Protein AF-A0A644ZT75-F1 (afdb_monomer)

Nearest PDB structures (foldseek):
  5f7u-assembly1_A  TM=8.407E-01  e=5.703E-20  Listeria monocytogenes EGD-e
  5f7s-assembly2_B  TM=8.360E-01  e=2.398E-19  Trueperella pyogenes
  5i0f-assembly1_B  TM=8.255E-01  e=2.869E-19  Trueperella pyogenes
  5i0e-assembly1_B  TM=8.276E-01  e=1.070E-18  Trueperella pyogenes
  5i0g-assembly1_B  TM=8.300E-01  e=1.947E-18  Trueperella pyogenes

Mean predicted aligned error: 3.71 Å

Secondary structure (DSSP, 8-state):
----HHHHHHHTT-BPBPTTSSB-EEE-SSSEEE-B-TTSHHHHHHHHHHHHTS--SSEEE--------TT-B-SSS-HHHHHHHHHHHHHHHHHHH--TT-EEEES---TT--SEEE----BSS--TTTSHHHHHHHHHHHHHTT--SEE-EET-SB-EE-SS-EE---HHHHHHHHHHHHTSS--EE---S-GGGS--TTSTTTHHHHHHHHHHHHHTHHHHHHHHTSSS-SEEEHHHHSTTSSGGG-SS-EEETTTEEE----STT-SEEEEEEPSSEEEETTT--EEESSEEEEEE--TT---EEEETT-HHHHHHHHHHTT-

Radius of gyration: 21.96 Å; Cα contacts (8 Å, |Δi|>4): 650; chains: 1; bounding box: 59×45×65 Å

Foldseek 3Di:
DDDPVQVVCQVVVQFWADPVGGFDWDDPPPDTDTHGQLQPPVSLVVVLVVVLPDDDDQEDELEDQQPQDQRIDHPDDGSVVCNLVRQVSSQVSCVVRDDPRHQYEYDHDHPPDAHAYEVPAAFLDLDCCRAPVVRLLSLQVVLVVQNQHYAYAQRGADADVDPVDGRAHDLQSNLLSLLVRLLHLDRHHDCHPCNVRHDDCPPPSRVVLSVLSVVLSVLCVVVSVVLSPDSGHQWYQVCVQANPAPSNVDSQWTDRRNWKIFGGDSDPPDQKDKHQFAAAWKAQLQPRDIDGHSDIDIDTDDRNRGGMIGGPPPPVSVVSSVVSNVD

Solvent-accessible surface area (backbone atoms only — not comparable to full-atom values): 17774 Å² total; per-residue (Å²): 131,85,82,58,66,64,60,57,31,57,80,68,69,21,41,28,21,28,82,92,57,62,65,33,70,41,82,66,88,92,46,77,45,65,50,71,28,71,60,29,68,66,32,36,54,50,49,36,53,55,60,55,66,50,92,76,79,59,44,50,80,50,69,64,41,74,78,58,51,68,69,41,42,58,82,51,77,56,32,63,70,37,27,62,45,34,18,41,56,50,49,52,46,51,59,75,50,53,56,94,82,42,53,52,34,24,54,42,69,36,96,86,47,79,62,37,32,35,55,56,76,23,32,9,43,69,42,70,81,44,6,61,46,28,40,49,42,45,40,36,52,37,18,77,70,58,37,44,45,48,36,51,46,33,30,27,29,40,57,39,92,44,98,87,51,74,28,50,30,46,59,65,56,32,51,46,30,41,58,44,29,42,65,45,83,43,76,44,76,51,68,42,83,45,47,94,74,30,62,49,67,80,37,88,92,30,26,70,56,48,53,54,44,52,49,48,35,55,71,40,44,72,60,47,53,55,28,68,71,43,98,53,29,28,48,31,46,25,41,80,81,43,62,92,36,74,28,34,75,41,80,68,38,31,22,40,35,98,53,32,45,38,38,61,72,64,59,86,94,57,55,54,47,78,44,54,36,48,77,56,48,33,24,34,40,78,78,64,51,77,41,76,31,65,39,77,45,79,43,71,22,50,93,91,41,60,46,37,29,27,45,66,86,38,64,68,54,51,50,48,29,54,54,58,60,71,111

Sequence (327 aa):
MRRDLYHEALERGFLVGHPDGGPYLLDQDGFMAAMVDLTNPAAYAWYGQVIGAMPRTGGWMADFGESLPFDAVLHDGDPRELHNRWPVLWEQLCASVRGADEFVFHRSAWRGSRAAHWAGDQLTSWDAYDGMASALLGMLAGGVSGLPLMHADAGGYTSLPQPVIRAHRDTELLLRWCEWCVWSPVLRTHEGNRPDENAQVWDAGAAPAFVQQTRVFRELAPYRAGVVADDLPAIRHCWVEVPGTEAARRDDQYFFGPSFLVAPVLEPGVTGREVALPPGRWVLVWTGEEYAGDRVVRVRSLIGQPPVFHRAEDATAADLSRRIRAL

Organism: NCBI:txid1076179

pLDDT: mean 95.9, std 4.94, range [57.19, 98.88]

Structure (mmCIF, N/CA/C/O backbone):
data_AF-A0A644ZT75-F1
#
_entry.id   AF-A0A644ZT75-F1
#
loop_
_atom_site.group_PDB
_atom_site.id
_atom_site.type_symbol
_atom_site.label_atom_id
_atom_site.label_alt_id
_atom_site.label_comp_id
_atom_site.label_asym_id
_atom_site.label_entity_id
_atom_site.label_seq_id
_atom_site.pdbx_PDB_ins_code
_atom_site.Cartn_x
_atom_site.Cartn_y
_atom_site.Cartn_z
_atom_site.occupancy
_atom_site.B_iso_or_equiv
_atom_site.auth_seq_id
_atom_site.auth_comp_id
_atom_site.auth_asym_id
_atom_site.auth_atom_id
_atom_site.pdbx_PDB_model_num
ATOM 1 N N . MET A 1 1 ? 34.484 8.353 -11.330 1.00 57.19 1 MET A N 1
ATOM 2 C CA . MET A 1 1 ? 33.711 8.800 -12.508 1.00 57.19 1 MET A CA 1
ATOM 3 C C . MET A 1 1 ? 32.308 8.239 -12.350 1.00 57.19 1 MET A C 1
ATOM 5 O O . MET A 1 1 ? 32.199 7.052 -12.063 1.00 57.19 1 MET A O 1
ATOM 9 N N . ARG A 1 2 ? 31.263 9.070 -12.399 1.00 81.25 2 ARG A N 1
ATOM 10 C CA . ARG A 1 2 ? 29.874 8.592 -12.320 1.00 81.25 2 ARG A CA 1
ATOM 11 C C . ARG A 1 2 ? 29.537 7.943 -13.666 1.00 81.25 2 ARG A C 1
ATOM 13 O O . ARG A 1 2 ? 29.817 8.552 -14.692 1.00 81.25 2 ARG A O 1
ATOM 20 N N . ARG A 1 3 ? 29.026 6.710 -13.652 1.00 90.38 3 ARG A N 1
ATOM 21 C CA . ARG A 1 3 ? 28.578 6.011 -14.866 1.00 90.38 3 ARG A CA 1
ATOM 22 C C . ARG A 1 3 ? 27.400 6.757 -15.484 1.00 90.38 3 ARG A C 1
ATOM 24 O O . ARG A 1 3 ? 26.517 7.202 -14.750 1.00 90.38 3 ARG A O 1
ATOM 31 N N . ASP A 1 4 ? 27.397 6.866 -16.804 1.00 95.00 4 ASP A N 1
ATOM 32 C CA . ASP A 1 4 ? 26.265 7.376 -17.571 1.00 95.00 4 ASP A CA 1
ATOM 33 C C . ASP A 1 4 ? 25.455 6.181 -18.078 1.00 95.00 4 ASP A C 1
ATOM 35 O O . ASP A 1 4 ? 25.744 5.599 -19.121 1.00 95.00 4 ASP A O 1
ATOM 39 N N . LEU A 1 5 ? 24.481 5.757 -17.272 1.00 96.62 5 LEU A N 1
ATOM 40 C CA . LEU A 1 5 ? 23.735 4.524 -17.525 1.00 96.62 5 LEU A CA 1
ATOM 41 C C . LEU A 1 5 ? 22.867 4.607 -18.786 1.00 96.62 5 LEU A C 1
ATOM 43 O O . LEU A 1 5 ? 22.631 3.577 -19.412 1.00 96.62 5 LEU A O 1
ATOM 47 N N . TYR A 1 6 ? 22.420 5.807 -19.168 1.00 96.88 6 TYR A N 1
ATOM 48 C CA . TYR A 1 6 ? 21.649 5.995 -20.393 1.00 96.88 6 TYR A CA 1
ATOM 49 C C . TYR A 1 6 ? 22.539 5.805 -21.622 1.00 96.88 6 TYR A C 1
ATOM 51 O O . TYR A 1 6 ? 22.205 5.001 -22.490 1.00 96.88 6 TYR A O 1
ATOM 59 N N . HIS A 1 7 ? 23.696 6.477 -21.678 1.00 97.00 7 HIS A N 1
ATOM 60 C CA . HIS A 1 7 ? 24.622 6.305 -22.800 1.00 97.00 7 HIS A CA 1
ATOM 61 C C . HIS A 1 7 ? 25.175 4.881 -22.883 1.00 97.00 7 HIS A C 1
ATOM 63 O O . HIS A 1 7 ? 25.228 4.320 -23.974 1.00 97.00 7 HIS A O 1
ATOM 69 N N . GLU A 1 8 ? 25.494 4.250 -21.749 1.00 97.44 8 GLU A N 1
ATOM 70 C CA . GLU A 1 8 ? 25.905 2.843 -21.735 1.00 97.44 8 GLU A CA 1
ATOM 71 C C . GLU A 1 8 ? 24.832 1.913 -22.327 1.00 97.44 8 GLU A C 1
ATOM 73 O O . GLU A 1 8 ? 25.166 0.994 -23.076 1.00 97.44 8 GLU A O 1
ATOM 78 N N . ALA A 1 9 ? 23.553 2.128 -21.996 1.00 98.25 9 ALA A N 1
ATOM 79 C CA . ALA A 1 9 ? 22.451 1.341 -22.544 1.00 98.25 9 ALA A CA 1
ATOM 80 C C . ALA A 1 9 ? 22.223 1.632 -24.034 1.00 98.25 9 ALA A C 1
ATOM 82 O O . ALA A 1 9 ? 21.992 0.707 -24.814 1.00 98.25 9 ALA A O 1
ATOM 83 N N . LEU A 1 10 ? 22.321 2.902 -24.436 1.00 97.94 10 LEU A N 1
ATOM 84 C CA . LEU A 1 10 ? 22.152 3.346 -25.816 1.00 97.94 10 LEU A CA 1
ATOM 85 C C . LEU A 1 10 ? 23.214 2.738 -26.740 1.00 97.94 10 LEU A C 1
ATOM 87 O O . LEU A 1 10 ? 22.866 2.128 -27.748 1.00 97.94 10 LEU A O 1
ATOM 91 N N . GLU A 1 11 ? 24.496 2.844 -26.377 1.00 97.62 11 GLU A N 1
ATOM 92 C CA . GLU A 1 11 ? 25.619 2.302 -27.159 1.00 97.62 11 GLU A CA 1
ATOM 93 C C . GLU A 1 11 ? 25.538 0.780 -27.335 1.00 97.62 11 GLU A C 1
ATOM 95 O O . GLU A 1 11 ? 26.036 0.231 -28.317 1.00 97.62 11 GLU A O 1
ATOM 100 N N . ARG A 1 12 ? 24.902 0.092 -26.382 1.00 97.94 12 ARG A N 1
ATOM 101 C CA . ARG A 1 12 ? 24.743 -1.366 -26.380 1.00 97.94 12 ARG A CA 1
ATOM 102 C C . ARG A 1 12 ? 23.430 -1.846 -26.999 1.00 97.94 12 ARG A C 1
ATOM 104 O O . ARG A 1 12 ? 23.234 -3.055 -27.094 1.00 97.94 12 ARG A O 1
ATOM 111 N N . GLY A 1 13 ? 22.539 -0.939 -27.407 1.00 97.88 13 GLY A N 1
ATOM 112 C CA . GLY A 1 13 ? 21.220 -1.298 -27.938 1.00 97.88 13 GLY A CA 1
ATOM 113 C C . GLY A 1 13 ? 20.321 -1.978 -26.899 1.00 97.88 13 GLY A C 1
ATOM 114 O O . GLY A 1 13 ? 19.622 -2.937 -27.212 1.00 97.88 13 GLY A O 1
ATOM 115 N N . PHE A 1 14 ? 20.388 -1.531 -25.643 1.00 98.69 14 PHE A N 1
ATOM 116 C CA . PHE A 1 14 ? 19.635 -2.099 -24.516 1.00 98.69 14 PHE A CA 1
ATOM 117 C C . PHE A 1 14 ? 18.323 -1.368 -24.217 1.00 98.69 14 PHE A C 1
ATOM 119 O O . PHE A 1 14 ? 17.629 -1.730 -23.272 1.00 98.69 14 PHE A O 1
ATOM 126 N N . LEU A 1 15 ? 17.994 -0.327 -24.977 1.00 98.69 15 LEU A N 1
ATOM 127 C CA . LEU A 1 15 ? 16.786 0.470 -24.784 1.00 98.69 15 LEU A CA 1
ATOM 128 C C . LEU A 1 15 ? 15.674 -0.009 -25.718 1.00 98.69 15 LEU A C 1
ATOM 130 O O . LEU A 1 15 ? 15.950 -0.383 -26.858 1.00 98.69 15 LEU A O 1
ATOM 134 N N . VAL A 1 16 ? 14.430 0.055 -25.244 1.00 98.56 16 VAL A N 1
ATOM 135 C CA . VAL A 1 16 ? 13.232 -0.141 -26.070 1.00 98.56 16 VAL A CA 1
ATOM 136 C C . VAL A 1 16 ? 13.278 0.834 -27.247 1.00 98.56 16 VAL A C 1
ATOM 138 O O . VAL A 1 16 ? 13.578 2.014 -27.057 1.00 98.56 16 VAL A O 1
ATOM 141 N N . GLY A 1 17 ? 13.017 0.350 -28.461 1.00 98.38 17 GLY A N 1
ATOM 142 C CA . GLY A 1 17 ? 13.140 1.125 -29.694 1.00 98.38 17 GLY A CA 1
ATOM 143 C C . GLY A 1 17 ? 11.853 1.841 -30.106 1.00 98.38 17 GLY A C 1
ATOM 144 O O . GLY A 1 17 ? 10.750 1.380 -29.821 1.00 98.38 17 GLY A O 1
ATOM 145 N N . HIS A 1 18 ? 11.998 2.957 -30.816 1.00 98.19 18 HIS A N 1
ATOM 146 C CA . HIS A 1 18 ? 10.905 3.677 -31.474 1.00 98.19 18 HIS A CA 1
ATOM 147 C C . HIS A 1 18 ? 10.732 3.196 -32.933 1.00 98.19 18 HIS A C 1
ATOM 149 O O . HIS A 1 18 ? 11.744 2.896 -33.577 1.00 98.19 18 HIS A O 1
ATOM 155 N N . PRO A 1 19 ? 9.507 3.157 -33.504 1.00 97.06 19 PRO A N 1
ATOM 156 C CA . PRO A 1 19 ? 9.275 2.785 -34.910 1.00 97.06 19 PRO A CA 1
ATOM 157 C C . PRO A 1 19 ? 10.099 3.572 -35.933 1.00 97.06 19 PRO A C 1
ATOM 159 O O . PRO A 1 19 ? 10.578 3.009 -36.915 1.00 97.06 19 PRO A O 1
ATOM 162 N N . ASP A 1 20 ? 10.303 4.864 -35.674 1.00 96.12 20 ASP A N 1
ATOM 163 C CA . ASP A 1 20 ? 11.093 5.757 -36.536 1.00 96.12 20 ASP A CA 1
ATOM 164 C C . ASP A 1 20 ? 12.619 5.608 -36.344 1.00 96.12 20 ASP A C 1
ATOM 166 O O . ASP A 1 20 ? 13.408 6.325 -36.962 1.00 96.12 20 ASP A O 1
ATOM 170 N N . GLY A 1 21 ? 13.048 4.666 -35.499 1.00 95.25 21 GLY A N 1
ATOM 171 C CA . GLY A 1 21 ? 14.439 4.425 -35.133 1.00 95.25 21 GLY A CA 1
ATOM 172 C C . GLY A 1 21 ? 14.866 5.135 -33.845 1.00 95.25 21 GLY A C 1
ATOM 173 O O . GLY A 1 21 ? 14.256 6.102 -33.397 1.00 95.25 21 GLY A O 1
ATOM 174 N N . GLY A 1 22 ? 15.955 4.645 -33.246 1.00 96.31 22 GLY A N 1
ATOM 175 C CA . GLY A 1 22 ? 16.456 5.142 -31.960 1.00 96.31 22 GLY A CA 1
ATOM 176 C C . GLY A 1 22 ? 15.641 4.655 -30.750 1.00 96.31 22 GLY A C 1
ATOM 177 O O . GLY A 1 22 ? 14.740 3.829 -30.904 1.00 96.31 22 GLY A O 1
ATOM 178 N N . PRO A 1 23 ? 15.985 5.113 -29.532 1.00 97.75 23 PRO A N 1
ATOM 179 C CA . PRO A 1 23 ? 15.277 4.733 -28.313 1.00 97.75 23 PRO A CA 1
ATOM 180 C C . PRO A 1 23 ? 13.887 5.377 -28.240 1.00 97.75 23 PRO A C 1
ATOM 182 O O . PRO A 1 23 ? 13.707 6.538 -28.608 1.00 97.75 23 PRO A O 1
ATOM 185 N N . TYR A 1 24 ? 12.919 4.641 -27.701 1.00 98.00 24 TYR A N 1
ATOM 186 C CA . TYR A 1 24 ? 11.596 5.157 -27.377 1.00 98.00 24 TYR A CA 1
ATOM 187 C C . TYR A 1 24 ? 11.689 6.027 -26.121 1.00 98.00 24 TYR A C 1
ATOM 189 O O . TYR A 1 24 ? 11.954 5.527 -25.026 1.00 98.00 24 TYR A O 1
ATOM 197 N N . LEU A 1 25 ? 11.483 7.334 -26.283 1.00 96.81 25 LEU A N 1
ATOM 198 C CA . LEU A 1 25 ? 11.530 8.301 -25.190 1.00 96.81 25 LEU A CA 1
ATOM 199 C C . LEU A 1 25 ? 10.121 8.595 -24.663 1.00 96.81 25 LEU A C 1
ATOM 201 O O . LEU A 1 25 ? 9.230 8.965 -25.423 1.00 96.81 25 LEU A O 1
ATOM 205 N N . LEU A 1 26 ? 9.947 8.465 -23.351 1.00 93.56 26 LEU A N 1
ATOM 206 C CA . LEU A 1 26 ? 8.725 8.769 -22.612 1.00 93.56 26 LEU A CA 1
ATOM 207 C C . LEU A 1 26 ? 8.931 10.028 -21.771 1.00 93.56 26 LEU A C 1
ATOM 209 O O . LEU A 1 26 ? 9.972 10.163 -21.127 1.00 93.56 26 LEU A O 1
ATOM 213 N N . ASP A 1 27 ? 7.942 10.918 -21.759 1.00 92.88 27 ASP A N 1
ATOM 214 C CA . ASP A 1 27 ? 7.912 12.060 -20.840 1.00 92.88 27 ASP A CA 1
ATOM 215 C C . ASP A 1 27 ? 7.556 11.574 -19.428 1.00 92.88 27 ASP A C 1
ATOM 217 O O . ASP A 1 27 ? 6.580 10.846 -19.240 1.00 92.88 27 ASP A O 1
ATOM 221 N N . GLN A 1 28 ? 8.381 11.946 -18.453 1.00 87.62 28 GLN A N 1
ATOM 222 C CA . GLN A 1 28 ? 8.265 11.607 -17.034 1.00 87.62 28 GLN A CA 1
ATOM 223 C C . GLN A 1 28 ? 8.116 12.885 -16.197 1.00 87.62 28 GLN A C 1
ATOM 225 O O . GLN A 1 28 ? 8.844 13.098 -15.232 1.00 87.62 28 GLN A O 1
ATOM 230 N N . ASP A 1 29 ? 7.189 13.751 -16.609 1.00 79.75 29 ASP A N 1
ATOM 231 C CA . ASP A 1 29 ? 6.892 15.042 -15.976 1.00 79.75 29 ASP A CA 1
ATOM 232 C C . ASP A 1 29 ? 8.112 15.979 -15.943 1.00 79.75 29 ASP A C 1
ATOM 234 O O . ASP A 1 29 ? 8.664 16.337 -14.900 1.00 79.75 29 ASP A O 1
ATOM 238 N N . GLY A 1 30 ? 8.561 16.374 -17.139 1.00 84.50 30 GLY A N 1
ATOM 239 C CA . GLY A 1 30 ? 9.597 17.399 -17.306 1.00 84.50 30 GLY A CA 1
ATOM 240 C C . GLY A 1 30 ? 10.988 16.858 -17.629 1.00 84.50 30 GLY A C 1
ATOM 241 O O . GLY A 1 30 ? 11.936 17.639 -17.757 1.00 84.50 30 GLY A O 1
ATOM 242 N N . PHE A 1 31 ? 11.123 15.546 -17.822 1.00 92.19 31 P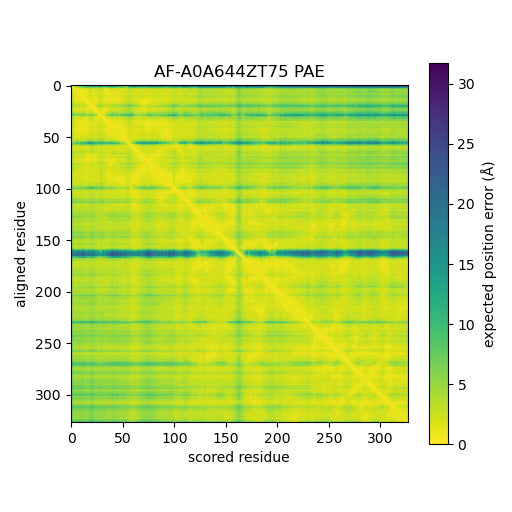HE A N 1
ATOM 243 C CA . PHE A 1 31 ? 12.309 14.942 -18.423 1.00 92.19 31 PHE A CA 1
ATOM 244 C C . PHE A 1 31 ? 11.951 13.706 -19.252 1.00 92.19 31 PHE A C 1
ATOM 246 O O . PHE A 1 31 ? 10.979 13.011 -18.979 1.00 92.19 31 PHE A O 1
ATOM 253 N N . MET A 1 32 ? 12.767 13.425 -20.269 1.00 95.06 32 MET A N 1
ATOM 254 C CA . MET A 1 32 ? 12.592 12.254 -21.126 1.00 95.06 32 MET A CA 1
ATOM 255 C C . MET A 1 32 ? 13.395 11.070 -20.585 1.00 95.06 32 MET A C 1
ATOM 257 O O . MET A 1 32 ? 14.574 11.219 -20.254 1.00 95.06 32 MET A O 1
ATOM 261 N N . ALA A 1 33 ? 12.790 9.887 -20.563 1.00 95.44 33 ALA A N 1
ATOM 262 C CA . ALA A 1 33 ? 13.445 8.637 -20.194 1.00 95.44 33 ALA A CA 1
ATOM 263 C C . ALA A 1 33 ? 13.181 7.546 -21.236 1.00 95.44 33 ALA A C 1
ATOM 265 O O . ALA A 1 33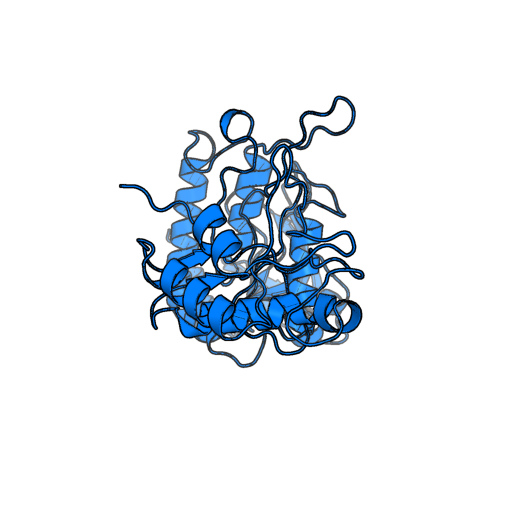 ? 12.120 7.509 -21.853 1.00 95.44 33 ALA A O 1
ATOM 266 N N . ALA A 1 34 ? 14.139 6.637 -21.413 1.00 96.19 34 ALA A N 1
ATOM 267 C CA . ALA A 1 34 ? 13.945 5.417 -22.190 1.00 96.19 34 ALA A CA 1
ATOM 268 C C . ALA A 1 34 ? 13.793 4.217 -21.256 1.00 96.19 34 ALA A C 1
ATOM 270 O O . ALA A 1 34 ? 14.456 4.133 -20.219 1.00 96.19 34 ALA A O 1
ATOM 271 N N . MET A 1 35 ? 12.957 3.264 -21.655 1.00 97.31 35 MET A N 1
ATOM 272 C CA . MET A 1 35 ? 12.839 1.985 -20.963 1.00 97.31 35 MET A CA 1
ATOM 273 C C . MET A 1 35 ? 13.994 1.066 -21.371 1.00 97.31 35 MET A C 1
ATOM 275 O O . MET A 1 35 ? 14.365 1.013 -22.543 1.00 97.31 35 MET A O 1
ATOM 279 N N . VAL A 1 36 ? 14.545 0.314 -20.418 1.00 98.44 36 VAL A N 1
ATOM 280 C CA . VAL A 1 36 ? 15.451 -0.802 -20.729 1.00 98.44 36 VAL A CA 1
ATOM 281 C C . VAL A 1 36 ? 14.622 -1.945 -21.301 1.00 98.44 36 VAL A C 1
ATOM 283 O O . VAL A 1 36 ? 13.610 -2.317 -20.715 1.00 98.44 36 VAL A O 1
ATOM 286 N N . ASP A 1 37 ? 15.047 -2.516 -22.422 1.00 98.62 37 ASP A N 1
ATOM 287 C CA . ASP A 1 37 ? 14.345 -3.619 -23.064 1.00 98.62 37 ASP A CA 1
ATOM 288 C C . ASP A 1 37 ? 14.571 -4.938 -22.309 1.00 98.62 37 ASP A C 1
ATOM 290 O O . ASP A 1 37 ? 15.580 -5.620 -22.489 1.00 98.62 37 ASP A O 1
ATOM 294 N N . LEU A 1 38 ? 13.611 -5.316 -21.464 1.00 98.56 38 LEU A N 1
ATOM 295 C CA . LEU A 1 38 ? 13.675 -6.541 -20.664 1.00 98.56 38 LEU A CA 1
ATOM 296 C C . LEU A 1 38 ? 13.546 -7.827 -21.499 1.00 98.56 38 LEU A C 1
ATOM 298 O O . LEU A 1 38 ? 13.796 -8.911 -20.972 1.00 98.56 38 LEU A O 1
ATOM 302 N N . THR A 1 39 ? 13.177 -7.724 -22.779 1.00 98.56 39 THR A N 1
ATOM 303 C CA . THR A 1 39 ? 13.112 -8.865 -23.708 1.00 98.56 39 THR A CA 1
ATOM 304 C C . THR A 1 39 ? 14.481 -9.205 -24.291 1.00 98.56 39 THR A C 1
ATOM 306 O O . THR A 1 39 ? 14.708 -10.335 -24.716 1.00 98.56 39 THR A O 1
ATOM 309 N N . ASN A 1 40 ? 15.426 -8.259 -24.251 1.00 98.69 40 ASN A N 1
ATOM 310 C CA . ASN A 1 40 ? 16.814 -8.482 -24.626 1.00 98.69 40 ASN A CA 1
ATOM 311 C C . ASN A 1 40 ? 17.576 -9.135 -23.455 1.00 98.69 40 ASN A C 1
ATOM 313 O O . ASN A 1 40 ? 17.820 -8.472 -22.440 1.00 98.69 40 ASN A O 1
ATOM 317 N N . PRO A 1 41 ? 18.045 -10.395 -23.575 1.00 98.56 41 PRO A N 1
ATOM 318 C CA . PRO A 1 41 ? 18.714 -11.084 -22.469 1.00 98.56 41 PRO A CA 1
ATOM 319 C C . PRO A 1 41 ? 19.980 -10.371 -21.971 1.00 98.56 41 PRO A C 1
ATOM 321 O O . PRO A 1 41 ? 20.302 -10.426 -20.782 1.00 98.56 41 PRO A O 1
ATOM 324 N N . ALA A 1 42 ? 20.700 -9.678 -22.861 1.00 98.69 42 ALA A N 1
ATOM 325 C CA . ALA A 1 42 ? 21.892 -8.920 -22.491 1.00 98.69 42 ALA A CA 1
ATOM 326 C C . ALA A 1 42 ? 21.536 -7.637 -21.723 1.00 98.69 42 ALA A C 1
ATOM 328 O O . ALA A 1 42 ? 22.208 -7.311 -20.741 1.00 98.69 42 ALA A O 1
ATOM 329 N N . ALA A 1 43 ? 20.461 -6.950 -22.124 1.00 98.75 43 ALA A N 1
ATOM 330 C CA . ALA A 1 43 ? 19.951 -5.778 -21.418 1.00 98.75 43 ALA A CA 1
ATOM 331 C C . ALA A 1 43 ? 19.394 -6.155 -20.038 1.00 98.75 43 ALA A C 1
ATOM 333 O O . ALA A 1 43 ? 19.733 -5.506 -19.050 1.00 98.75 43 ALA A O 1
ATOM 334 N N . TYR A 1 44 ? 18.634 -7.252 -19.952 1.00 98.69 44 TYR A N 1
ATOM 335 C CA . TYR A 1 44 ? 18.119 -7.808 -18.699 1.00 98.69 44 TYR A CA 1
ATOM 336 C C . TYR A 1 44 ? 19.257 -8.096 -17.707 1.00 98.69 44 TYR A C 1
ATOM 338 O O . TYR A 1 44 ? 19.243 -7.620 -16.571 1.00 98.69 44 TYR A O 1
ATOM 346 N N . ALA A 1 45 ? 20.295 -8.817 -18.149 1.00 98.62 45 ALA A N 1
ATOM 347 C CA . ALA A 1 45 ? 21.447 -9.139 -17.308 1.00 98.62 45 ALA A CA 1
ATOM 348 C C . ALA A 1 45 ? 22.230 -7.886 -16.881 1.00 98.62 45 ALA A C 1
ATOM 350 O O . ALA A 1 45 ? 22.617 -7.760 -15.716 1.00 98.62 45 ALA A O 1
ATOM 351 N N . TRP A 1 46 ? 22.454 -6.945 -17.803 1.00 98.56 46 TRP A N 1
ATOM 352 C CA . TRP A 1 46 ? 23.128 -5.682 -17.499 1.00 98.56 46 TRP A CA 1
ATOM 353 C C . TRP A 1 46 ? 22.345 -4.850 -16.485 1.00 98.56 46 TRP A C 1
ATOM 355 O O . TRP A 1 46 ? 22.933 -4.341 -15.529 1.00 98.56 46 TRP A O 1
ATOM 365 N N . TYR A 1 47 ? 21.026 -4.743 -16.643 1.00 98.38 47 TYR A N 1
ATOM 366 C CA . TYR A 1 47 ? 20.208 -3.936 -15.749 1.00 98.38 47 TYR A CA 1
ATOM 367 C C . TYR A 1 47 ? 20.134 -4.552 -14.353 1.00 98.38 47 TYR A C 1
ATOM 369 O O . TYR A 1 47 ? 20.270 -3.841 -13.358 1.00 98.38 47 TYR A O 1
ATOM 377 N N . GLY A 1 48 ? 20.078 -5.885 -14.271 1.00 98.06 48 GLY A N 1
ATOM 378 C CA . GLY A 1 48 ? 20.229 -6.612 -13.014 1.00 98.06 48 GLY A CA 1
ATOM 379 C C . GLY A 1 48 ? 21.554 -6.303 -12.310 1.00 98.06 48 GLY A C 1
ATOM 380 O O . GLY A 1 48 ? 21.561 -6.008 -11.118 1.00 98.06 48 GLY A O 1
ATOM 381 N N . GLN A 1 49 ? 22.678 -6.274 -13.033 1.00 97.38 49 GLN A N 1
ATOM 382 C CA . GLN A 1 49 ? 23.974 -5.888 -12.455 1.00 97.38 49 GLN A CA 1
ATOM 383 C C . GLN A 1 49 ? 23.994 -4.432 -11.976 1.00 97.38 49 GLN A C 1
ATOM 385 O O . GLN A 1 49 ? 24.564 -4.139 -10.926 1.00 97.38 49 GLN A O 1
ATOM 390 N N . VAL A 1 50 ? 23.381 -3.516 -12.733 1.00 96.75 50 VAL A N 1
ATOM 391 C CA . VAL A 1 50 ? 23.264 -2.100 -12.353 1.00 96.75 50 VAL A CA 1
ATOM 392 C C . VAL A 1 50 ? 22.480 -1.959 -11.052 1.00 96.75 50 VAL A C 1
ATOM 394 O O . VAL A 1 50 ? 22.976 -1.326 -10.123 1.00 96.75 50 VAL A O 1
ATOM 397 N N . ILE A 1 51 ? 21.302 -2.581 -10.968 1.00 95.75 51 ILE A N 1
ATOM 398 C CA . ILE A 1 51 ? 20.442 -2.561 -9.780 1.00 95.75 51 ILE A CA 1
ATOM 399 C C . ILE A 1 51 ? 21.164 -3.237 -8.605 1.00 95.75 51 ILE A C 1
ATOM 401 O O . ILE A 1 51 ? 21.281 -2.649 -7.534 1.00 95.75 51 ILE A O 1
ATOM 405 N N . GLY A 1 52 ? 21.738 -4.424 -8.825 1.00 93.81 52 GLY A N 1
ATOM 406 C CA . GLY A 1 52 ? 22.500 -5.202 -7.842 1.00 93.81 52 GLY A CA 1
ATOM 407 C C . GLY A 1 52 ? 23.694 -4.467 -7.227 1.00 93.81 52 GLY A C 1
ATOM 408 O O . GLY A 1 52 ? 24.049 -4.738 -6.084 1.00 93.81 52 GLY A O 1
ATOM 409 N N . ALA A 1 53 ? 24.292 -3.520 -7.954 1.00 93.25 53 ALA A N 1
ATOM 410 C CA . ALA A 1 53 ? 25.420 -2.719 -7.485 1.00 93.25 53 ALA A CA 1
ATOM 411 C C . ALA A 1 53 ? 25.012 -1.422 -6.761 1.00 93.25 53 ALA A C 1
ATOM 413 O O . ALA A 1 53 ? 25.888 -0.706 -6.266 1.00 93.25 53 ALA A O 1
ATOM 414 N N . MET A 1 54 ? 23.719 -1.078 -6.715 1.00 91.00 54 MET A N 1
ATOM 415 C CA . MET A 1 54 ? 23.263 0.111 -5.995 1.00 91.00 54 MET A CA 1
ATOM 416 C C . MET A 1 54 ? 23.449 -0.072 -4.480 1.00 91.00 54 MET A C 1
ATOM 418 O O . MET A 1 54 ? 23.205 -1.163 -3.963 1.00 91.00 54 MET A O 1
ATOM 422 N N . PRO A 1 55 ? 23.853 0.975 -3.738 1.00 87.75 55 PRO A N 1
ATOM 423 C CA . PRO A 1 55 ? 23.803 0.959 -2.279 1.00 87.75 55 PRO A CA 1
ATOM 424 C C . PRO A 1 55 ? 22.354 0.818 -1.801 1.00 87.75 55 PRO A C 1
ATOM 426 O O . PRO A 1 55 ? 21.483 1.551 -2.269 1.00 87.75 55 PRO A O 1
ATOM 429 N N . ARG A 1 56 ? 22.092 -0.100 -0.865 1.00 85.75 56 ARG A N 1
ATOM 430 C CA . ARG A 1 56 ? 20.742 -0.376 -0.351 1.00 85.75 56 ARG A CA 1
ATOM 431 C C . ARG A 1 56 ? 20.739 -0.494 1.163 1.00 85.75 56 ARG A C 1
ATOM 433 O O . ARG A 1 56 ? 21.729 -0.892 1.774 1.00 85.75 56 ARG A O 1
ATOM 440 N N . THR A 1 57 ? 19.591 -0.184 1.751 1.00 84.62 57 THR A N 1
ATOM 441 C CA . THR A 1 57 ? 19.322 -0.332 3.183 1.00 84.62 57 THR A CA 1
ATOM 442 C C . THR A 1 57 ? 18.026 -1.116 3.365 1.00 84.62 57 THR A C 1
ATOM 444 O O . THR A 1 57 ? 16.978 -0.542 3.646 1.00 84.62 57 THR A O 1
ATOM 447 N N . GLY A 1 58 ? 18.095 -2.433 3.153 1.00 89.25 58 GLY A N 1
ATOM 448 C CA . GLY A 1 58 ? 16.999 -3.357 3.462 1.00 89.25 58 GLY A CA 1
ATOM 449 C C . GLY A 1 58 ? 15.852 -3.407 2.449 1.00 89.25 58 GLY A C 1
ATOM 450 O O . GLY A 1 58 ? 14.823 -3.998 2.759 1.00 89.25 58 GLY A O 1
ATOM 451 N N . GLY A 1 59 ? 15.995 -2.817 1.257 1.00 94.69 59 GLY A N 1
ATOM 452 C CA . GLY A 1 59 ? 14.936 -2.821 0.246 1.00 94.69 59 GLY A CA 1
ATOM 453 C C . GLY A 1 59 ? 14.928 -1.612 -0.687 1.00 94.69 59 GLY A C 1
ATOM 454 O O . GLY A 1 59 ? 15.783 -0.732 -0.574 1.00 94.69 59 GLY A O 1
ATOM 455 N N . TRP A 1 60 ? 13.963 -1.580 -1.612 1.00 96.62 60 TRP A N 1
ATOM 456 C CA . TRP A 1 60 ? 13.680 -0.429 -2.479 1.00 96.62 60 TRP A CA 1
ATOM 457 C C . TRP A 1 60 ? 12.260 -0.481 -3.065 1.00 96.62 60 TRP A C 1
ATOM 459 O O . TRP A 1 60 ? 11.639 -1.540 -3.153 1.00 96.62 60 TRP A O 1
ATOM 469 N N . MET A 1 61 ? 11.770 0.678 -3.501 1.00 97.69 61 MET A N 1
ATOM 470 C CA . MET A 1 61 ? 10.595 0.788 -4.362 1.00 97.69 61 MET A CA 1
ATOM 471 C C . MET A 1 61 ? 11.000 0.423 -5.796 1.00 97.69 61 MET A C 1
ATOM 473 O O . MET A 1 61 ? 11.825 1.109 -6.400 1.00 97.69 61 MET A O 1
ATOM 477 N N . ALA A 1 62 ? 10.456 -0.664 -6.335 1.00 97.44 62 ALA A N 1
ATOM 478 C CA . ALA A 1 62 ? 10.651 -1.081 -7.719 1.00 97.44 62 ALA A CA 1
ATOM 479 C C . ALA A 1 62 ? 9.491 -0.554 -8.572 1.00 97.44 62 ALA A C 1
ATOM 481 O O . ALA A 1 62 ? 8.551 -1.272 -8.913 1.00 97.44 62 ALA A O 1
ATOM 482 N N . ASP A 1 63 ? 9.556 0.743 -8.850 1.00 96.88 63 ASP A N 1
ATOM 483 C CA . ASP A 1 63 ? 8.452 1.520 -9.407 1.00 96.88 63 ASP A CA 1
ATOM 484 C C . ASP A 1 63 ? 8.207 1.278 -10.906 1.00 96.88 63 ASP A C 1
ATOM 486 O O . ASP A 1 63 ? 9.011 0.629 -11.582 1.00 96.88 63 ASP A O 1
ATOM 490 N N . PHE A 1 64 ? 7.098 1.824 -11.408 1.00 96.62 64 PHE A N 1
ATOM 491 C CA . PHE A 1 64 ? 6.631 1.736 -12.790 1.00 96.62 64 PHE A CA 1
ATOM 492 C C . PHE A 1 64 ? 6.365 0.291 -13.246 1.00 96.62 64 PHE A C 1
ATOM 494 O O . PHE A 1 64 ? 6.052 -0.593 -12.445 1.00 96.62 64 PHE A O 1
ATOM 501 N N . GLY A 1 65 ? 6.451 0.056 -14.559 1.00 95.94 65 GLY A N 1
ATOM 502 C CA . GLY A 1 65 ? 6.147 -1.205 -15.234 1.00 95.94 65 GLY A CA 1
ATOM 503 C C . GLY A 1 65 ? 4.956 -1.120 -16.195 1.00 95.94 65 GLY A C 1
ATOM 504 O O . GLY A 1 65 ? 4.789 -2.009 -17.018 1.00 95.94 65 GLY A O 1
ATOM 505 N N . GLU A 1 66 ? 4.170 -0.047 -16.145 1.00 96.25 66 GLU A N 1
ATOM 506 C CA . GLU A 1 66 ? 2.900 0.110 -16.872 1.00 96.25 66 GLU A CA 1
ATOM 507 C C . GLU A 1 66 ? 2.984 0.905 -18.189 1.00 96.25 66 GLU A C 1
ATOM 509 O O . GLU A 1 66 ? 1.984 1.057 -18.884 1.00 96.25 66 GLU A O 1
ATOM 514 N N . SER A 1 67 ? 4.152 1.445 -18.547 1.00 95.62 67 SER A N 1
ATOM 515 C CA . SER A 1 67 ? 4.264 2.454 -19.616 1.00 95.62 67 SER A CA 1
ATOM 516 C C . SER A 1 67 ? 4.775 1.934 -20.963 1.00 95.62 67 SER A C 1
ATOM 518 O O . SER A 1 67 ? 5.102 2.750 -21.820 1.00 95.62 67 SER A O 1
ATOM 520 N N . LEU A 1 68 ? 4.868 0.614 -21.175 1.00 97.75 68 LEU A N 1
ATOM 521 C CA . LEU A 1 68 ? 5.371 0.067 -22.442 1.00 97.75 68 LEU A CA 1
ATOM 522 C C . LEU A 1 68 ? 4.461 0.482 -23.621 1.00 97.75 68 LEU A C 1
ATOM 524 O O . LEU A 1 68 ? 3.297 0.078 -23.638 1.00 97.75 68 LEU A O 1
ATOM 528 N N . PRO A 1 69 ? 4.947 1.233 -24.625 1.00 97.38 69 PRO A N 1
ATOM 529 C CA . PRO A 1 69 ? 4.120 1.647 -25.760 1.00 97.38 69 PRO A CA 1
ATOM 530 C C . PRO A 1 69 ? 3.694 0.470 -26.642 1.00 97.38 69 PRO A C 1
ATOM 532 O O . PRO A 1 69 ? 4.461 -0.462 -26.862 1.00 97.38 69 PRO A O 1
ATOM 535 N N . PHE A 1 70 ? 2.482 0.524 -27.198 1.00 97.81 70 PHE A N 1
ATOM 536 C CA . PHE A 1 70 ? 1.929 -0.545 -28.047 1.00 97.81 70 PHE A CA 1
ATOM 537 C C . PHE A 1 70 ? 2.571 -0.668 -29.431 1.00 97.81 70 PHE A C 1
ATOM 539 O O . PHE A 1 70 ? 2.322 -1.643 -30.139 1.00 97.81 70 PHE A O 1
ATOM 546 N N . ASP A 1 71 ? 3.325 0.335 -29.847 1.00 97.88 71 ASP A N 1
ATOM 547 C CA . ASP A 1 71 ? 4.073 0.400 -31.097 1.00 97.88 71 ASP A CA 1
ATOM 548 C C . ASP A 1 71 ? 5.587 0.329 -30.865 1.00 97.88 71 ASP A C 1
ATOM 550 O O . ASP A 1 71 ? 6.357 0.486 -31.806 1.00 97.88 71 ASP A O 1
ATOM 554 N N . ALA A 1 72 ? 6.033 0.058 -29.636 1.00 98.25 72 ALA A N 1
ATOM 555 C CA . ALA A 1 72 ? 7.446 -0.091 -29.331 1.00 98.25 72 ALA A CA 1
ATOM 556 C C . ALA A 1 72 ? 8.114 -1.206 -30.156 1.00 98.25 72 ALA A C 1
ATOM 558 O O . ALA A 1 72 ? 7.543 -2.267 -30.400 1.00 98.25 72 ALA A O 1
ATOM 559 N N . VAL A 1 73 ? 9.371 -0.989 -30.535 1.00 98.50 73 VAL A N 1
ATOM 560 C CA . VAL A 1 73 ? 10.217 -2.004 -31.166 1.00 98.50 73 VAL A CA 1
ATOM 561 C C . VAL A 1 73 ? 11.026 -2.698 -30.074 1.00 98.50 73 VAL A C 1
ATOM 563 O O . VAL A 1 73 ? 11.853 -2.071 -29.412 1.00 98.50 73 VAL A O 1
ATOM 566 N N . LEU A 1 74 ? 10.774 -3.991 -29.883 1.00 98.56 74 LEU A N 1
ATOM 567 C CA . LEU A 1 74 ? 11.426 -4.832 -28.879 1.00 98.56 74 LEU A CA 1
ATOM 568 C C . LEU A 1 74 ? 12.424 -5.788 -29.530 1.00 98.56 74 LEU A C 1
ATOM 570 O O . LEU A 1 74 ? 12.318 -6.107 -30.715 1.00 98.56 74 LEU A O 1
ATOM 574 N N . HIS A 1 75 ? 13.383 -6.264 -28.743 1.00 98.38 75 HIS A N 1
ATOM 575 C CA . HIS A 1 75 ? 14.299 -7.321 -29.144 1.00 98.38 75 HIS A CA 1
ATOM 576 C C . HIS A 1 75 ? 13.559 -8.623 -29.460 1.00 98.38 75 HIS A C 1
ATOM 578 O O . HIS A 1 75 ? 13.904 -9.288 -30.436 1.00 98.38 75 HIS A O 1
ATOM 584 N N . ASP A 1 76 ? 12.551 -8.974 -28.656 1.00 98.12 76 ASP A N 1
ATOM 585 C CA . ASP A 1 76 ? 11.686 -10.129 -28.893 1.00 98.12 76 ASP A CA 1
ATOM 586 C C . ASP A 1 76 ? 10.249 -9.890 -28.389 1.00 98.12 76 ASP A C 1
ATOM 588 O O . ASP A 1 76 ? 10.024 -9.224 -27.379 1.00 98.12 76 ASP A O 1
ATOM 592 N N . GLY A 1 77 ? 9.271 -10.486 -29.074 1.00 97.31 77 GLY A N 1
ATOM 593 C CA . GLY A 1 77 ? 7.850 -10.433 -28.719 1.00 97.31 77 GLY A CA 1
ATOM 594 C C . GLY A 1 77 ? 7.058 -9.229 -29.252 1.00 97.31 77 GLY A C 1
ATOM 595 O O . GLY A 1 77 ? 7.595 -8.282 -29.821 1.00 97.31 77 GLY A O 1
ATOM 596 N N . ASP A 1 78 ? 5.733 -9.296 -29.077 1.00 98.00 78 ASP A N 1
ATOM 597 C CA . ASP A 1 78 ? 4.794 -8.233 -29.460 1.00 98.00 78 ASP A CA 1
ATOM 598 C C . ASP A 1 78 ? 4.602 -7.245 -28.289 1.00 98.00 78 ASP A C 1
ATOM 600 O O . ASP A 1 78 ? 4.151 -7.665 -27.214 1.00 98.00 78 ASP A O 1
ATOM 604 N N . PRO A 1 79 ? 4.885 -5.937 -28.459 1.00 97.81 79 PRO A N 1
ATOM 605 C CA . PRO A 1 79 ? 4.669 -4.927 -27.419 1.00 97.81 79 PRO A CA 1
ATOM 606 C C . PRO A 1 79 ? 3.224 -4.866 -26.903 1.00 97.81 79 PRO A C 1
ATOM 608 O O . PRO A 1 79 ? 3.003 -4.550 -25.736 1.00 97.81 79 PRO A O 1
ATOM 611 N N . ARG A 1 80 ? 2.220 -5.203 -27.721 1.00 97.69 80 ARG A N 1
ATOM 612 C CA . ARG A 1 80 ? 0.805 -5.205 -27.310 1.00 97.69 80 ARG A CA 1
ATOM 613 C C . ARG A 1 80 ? 0.499 -6.325 -26.329 1.00 97.69 80 ARG A C 1
ATOM 615 O O . ARG A 1 80 ? -0.257 -6.124 -25.381 1.00 97.69 80 ARG A O 1
ATOM 622 N N . GLU A 1 81 ? 1.095 -7.495 -26.537 1.00 96.12 81 GLU A N 1
ATOM 623 C CA . GLU A 1 81 ? 0.987 -8.614 -25.600 1.00 96.12 81 GLU A CA 1
ATOM 624 C C . GLU A 1 81 ? 1.838 -8.377 -24.350 1.00 96.12 81 GLU A C 1
ATOM 626 O O . GLU A 1 81 ? 1.454 -8.750 -23.236 1.00 96.12 81 GLU A O 1
ATOM 631 N N . LEU A 1 82 ? 3.003 -7.755 -24.537 1.00 97.94 82 LEU A N 1
ATOM 632 C CA . LEU A 1 82 ? 3.960 -7.514 -23.472 1.00 97.94 82 LEU A CA 1
ATOM 633 C C . LEU A 1 82 ? 3.610 -6.319 -22.595 1.00 97.94 82 LEU A C 1
ATOM 635 O O . LEU A 1 82 ? 4.043 -6.327 -21.452 1.00 97.94 82 LEU A O 1
ATOM 639 N N . HIS A 1 83 ? 2.779 -5.373 -23.038 1.00 98.31 83 HIS A N 1
ATOM 640 C CA . HIS A 1 83 ? 2.381 -4.210 -22.236 1.00 98.31 83 HIS A CA 1
ATOM 641 C C . HIS A 1 83 ? 1.874 -4.612 -20.848 1.00 98.31 83 HIS A C 1
ATOM 643 O O . HIS A 1 83 ? 2.420 -4.192 -19.833 1.00 98.31 83 HIS A O 1
ATOM 649 N N . ASN A 1 84 ? 0.905 -5.529 -20.800 1.00 97.56 84 ASN A N 1
ATOM 650 C CA . ASN A 1 84 ? 0.382 -6.036 -19.533 1.00 97.56 84 ASN A CA 1
ATOM 651 C C . ASN A 1 84 ? 1.345 -7.005 -18.834 1.00 97.56 84 ASN A C 1
ATOM 653 O O . ASN A 1 84 ? 1.264 -7.183 -17.629 1.00 97.56 84 ASN A O 1
ATOM 657 N N . ARG A 1 85 ? 2.253 -7.671 -19.557 1.00 97.31 85 ARG A N 1
ATOM 658 C CA . ARG A 1 85 ? 3.215 -8.617 -18.958 1.00 97.31 85 ARG A CA 1
ATOM 659 C C . ARG A 1 85 ? 4.480 -7.933 -18.445 1.00 97.31 85 ARG A C 1
ATOM 661 O O . ARG A 1 85 ? 5.245 -8.565 -17.718 1.00 97.31 85 ARG A O 1
ATOM 668 N N . TRP A 1 86 ? 4.699 -6.674 -18.802 1.00 98.31 86 TRP A N 1
ATOM 669 C CA . TRP A 1 86 ? 5.895 -5.922 -18.463 1.00 98.31 86 TRP A CA 1
ATOM 670 C C . TRP A 1 86 ? 6.128 -5.796 -16.951 1.00 98.31 86 TRP A C 1
ATOM 672 O O . TRP A 1 86 ? 7.255 -6.066 -16.529 1.00 98.31 86 TRP A O 1
ATOM 682 N N . PRO A 1 87 ? 5.100 -5.541 -16.109 1.00 98.12 87 PRO A N 1
ATOM 683 C CA . PRO A 1 87 ? 5.247 -5.586 -14.654 1.00 98.12 87 PRO A CA 1
ATOM 684 C C . PRO A 1 87 ? 5.830 -6.907 -14.141 1.00 98.12 87 PRO A C 1
ATOM 686 O O . PRO A 1 87 ? 6.667 -6.911 -13.247 1.00 98.12 87 PRO A O 1
ATOM 689 N N . VAL A 1 88 ? 5.458 -8.038 -14.753 1.00 97.88 88 VAL A N 1
ATOM 690 C CA . VAL A 1 88 ? 5.947 -9.367 -14.350 1.00 97.88 88 VAL A CA 1
ATOM 691 C C . VAL A 1 88 ? 7.411 -9.561 -14.743 1.00 97.88 88 VAL A C 1
ATOM 693 O O . VAL A 1 88 ? 8.177 -10.118 -13.961 1.00 97.88 88 VAL A O 1
ATOM 696 N N . LEU A 1 89 ? 7.826 -9.095 -15.927 1.00 98.00 89 LEU A N 1
ATOM 697 C CA . LEU A 1 89 ? 9.242 -9.119 -16.326 1.00 98.00 89 LEU A CA 1
ATOM 698 C C . LEU A 1 89 ? 10.089 -8.237 -15.403 1.00 98.00 89 LEU A C 1
ATOM 700 O O . LEU A 1 89 ? 11.190 -8.621 -15.004 1.00 98.00 89 LEU A O 1
ATOM 704 N N . TRP A 1 90 ? 9.556 -7.072 -15.035 1.00 98.44 90 TRP A N 1
ATOM 705 C CA . TRP A 1 90 ? 10.213 -6.150 -14.121 1.00 98.44 90 TRP A CA 1
ATOM 706 C C . TRP A 1 90 ? 10.361 -6.738 -12.713 1.00 98.44 90 TRP A C 1
ATOM 708 O O . TRP A 1 90 ? 11.446 -6.712 -12.125 1.00 98.44 90 TRP A O 1
ATOM 718 N N . GLU A 1 91 ? 9.295 -7.349 -12.203 1.00 97.81 91 GLU A N 1
ATOM 719 C CA . GLU A 1 91 ? 9.289 -8.063 -10.931 1.00 97.81 91 GLU A CA 1
ATOM 720 C C . GLU A 1 91 ? 10.304 -9.213 -10.919 1.00 97.81 91 GLU A C 1
ATOM 722 O O . GLU A 1 91 ? 11.077 -9.346 -9.971 1.00 97.81 91 GLU A O 1
ATOM 727 N N . GLN A 1 92 ? 10.361 -10.017 -11.985 1.00 97.88 92 GLN A N 1
ATOM 728 C CA . GLN A 1 92 ? 11.324 -11.114 -12.116 1.00 97.88 92 GLN A CA 1
ATOM 729 C C . GLN A 1 92 ? 12.774 -10.619 -12.103 1.00 97.88 92 GLN A C 1
ATOM 731 O O . GLN A 1 92 ? 13.624 -11.228 -11.443 1.00 97.88 92 GLN A O 1
ATOM 736 N N . LEU A 1 93 ? 13.058 -9.498 -12.775 1.00 98.31 93 LEU A N 1
ATOM 737 C CA . LEU A 1 93 ? 14.385 -8.888 -12.753 1.00 98.31 93 LEU A CA 1
ATOM 738 C C . LEU A 1 93 ? 14.753 -8.458 -11.337 1.00 98.31 93 LEU A C 1
ATOM 740 O O . LEU A 1 93 ? 15.811 -8.844 -10.836 1.00 98.31 93 LEU A O 1
ATOM 744 N N . CYS A 1 94 ? 13.86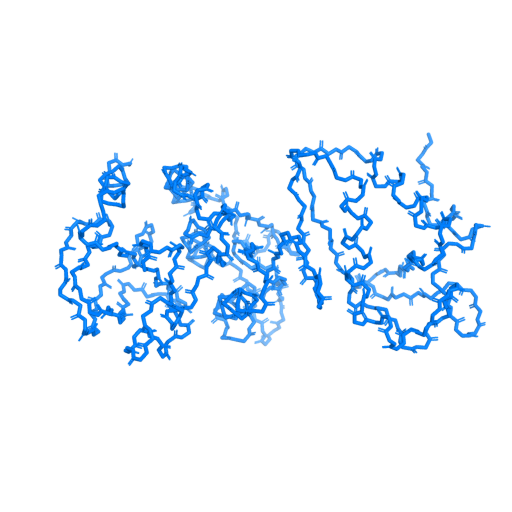4 -7.721 -10.672 1.00 97.75 94 CYS A N 1
ATOM 745 C CA . CYS A 1 94 ? 14.068 -7.271 -9.301 1.00 97.75 94 CYS A CA 1
ATOM 746 C C . CYS A 1 94 ? 14.248 -8.449 -8.333 1.00 97.75 94 CYS A C 1
ATOM 748 O O . CYS A 1 94 ? 15.185 -8.440 -7.536 1.00 97.75 94 CYS A O 1
ATOM 750 N N . ALA A 1 95 ? 13.431 -9.499 -8.445 1.00 96.62 95 ALA A N 1
ATOM 751 C CA . ALA A 1 95 ? 13.549 -10.715 -7.644 1.00 96.62 95 ALA A CA 1
ATOM 752 C C . ALA A 1 95 ? 14.890 -11.437 -7.857 1.00 96.62 95 ALA A C 1
ATOM 754 O O . ALA A 1 95 ? 15.447 -11.968 -6.899 1.00 96.62 95 ALA A O 1
ATOM 755 N N . SER A 1 96 ? 15.441 -11.424 -9.077 1.00 96.75 96 SER A N 1
ATOM 756 C CA . SER A 1 96 ? 16.724 -12.077 -9.385 1.00 96.75 96 SER A CA 1
ATOM 757 C C . SER A 1 96 ? 17.945 -11.410 -8.737 1.00 96.75 96 SER A C 1
ATOM 759 O O . SER A 1 96 ? 19.000 -12.034 -8.636 1.00 96.75 96 SER A O 1
ATOM 761 N N . VAL A 1 97 ? 17.805 -10.158 -8.286 1.00 96.50 97 VAL A N 1
ATOM 762 C CA . VAL A 1 97 ? 18.894 -9.357 -7.695 1.00 96.50 97 VAL A CA 1
ATOM 763 C C . VAL A 1 97 ? 18.613 -8.903 -6.264 1.00 96.50 97 VAL A C 1
ATOM 765 O O . VAL A 1 97 ? 19.433 -8.197 -5.677 1.00 96.50 97 VAL A O 1
ATOM 768 N N . ARG A 1 98 ? 17.454 -9.275 -5.716 1.00 94.81 98 ARG A N 1
ATOM 769 C CA . ARG A 1 98 ? 17.035 -8.972 -4.348 1.00 94.81 98 ARG A CA 1
ATOM 770 C C . ARG A 1 98 ? 17.688 -9.941 -3.364 1.00 94.81 98 ARG A C 1
ATOM 772 O O . ARG A 1 98 ? 17.615 -11.156 -3.541 1.00 94.81 98 ARG A O 1
ATOM 779 N N . GLY A 1 99 ? 18.279 -9.409 -2.301 1.00 92.81 99 GLY A N 1
ATOM 780 C CA . GLY A 1 99 ? 18.751 -10.178 -1.153 1.00 92.81 99 GLY A CA 1
ATOM 781 C C . GLY A 1 99 ? 17.604 -10.811 -0.356 1.00 92.81 99 GLY A C 1
ATOM 782 O O . GLY A 1 99 ? 16.467 -10.350 -0.396 1.00 92.81 99 GLY A O 1
ATOM 783 N N . ALA A 1 100 ? 17.893 -11.875 0.396 1.00 89.62 100 ALA A N 1
ATOM 784 C CA . ALA A 1 100 ? 16.870 -12.613 1.147 1.00 89.62 100 ALA A CA 1
ATOM 785 C C . ALA A 1 100 ? 16.123 -11.748 2.183 1.00 89.62 100 ALA A C 1
ATOM 787 O O . ALA A 1 100 ? 14.922 -11.929 2.367 1.00 89.62 100 ALA A O 1
ATOM 788 N N . ASP A 1 101 ? 16.820 -10.788 2.796 1.00 90.25 101 ASP A N 1
ATOM 789 C CA . ASP A 1 101 ? 16.284 -9.906 3.841 1.00 90.25 101 ASP A CA 1
ATOM 790 C C . ASP A 1 101 ? 15.808 -8.541 3.302 1.00 90.25 101 ASP A C 1
ATOM 792 O O . ASP A 1 101 ? 15.533 -7.625 4.076 1.00 90.25 101 ASP A O 1
ATOM 796 N N . GLU A 1 102 ? 15.741 -8.366 1.977 1.00 94.75 102 GLU A N 1
ATOM 797 C CA . GLU A 1 102 ? 15.353 -7.094 1.364 1.00 94.75 102 GLU A CA 1
ATOM 798 C C . GLU A 1 102 ? 13.856 -7.036 1.038 1.00 94.75 102 GLU A C 1
ATOM 800 O O . GLU A 1 102 ? 13.292 -7.925 0.395 1.00 94.75 102 GLU A O 1
ATOM 805 N N . PHE A 1 103 ? 13.214 -5.935 1.427 1.00 95.19 103 PHE A N 1
ATOM 806 C CA . PHE A 1 103 ? 11.822 -5.647 1.108 1.00 95.19 103 PHE A CA 1
ATOM 807 C C . PHE A 1 103 ? 11.715 -4.847 -0.196 1.00 95.19 103 PHE A C 1
ATOM 809 O O . PHE A 1 103 ? 12.097 -3.680 -0.265 1.00 95.19 103 PHE A O 1
ATOM 816 N N . VAL A 1 104 ? 11.180 -5.475 -1.242 1.00 96.88 104 VAL A N 1
ATOM 817 C CA . VAL A 1 104 ? 10.975 -4.847 -2.556 1.00 96.88 104 VAL A CA 1
ATOM 818 C C . VAL A 1 104 ? 9.501 -4.866 -2.891 1.00 96.88 104 VAL A C 1
ATOM 820 O O . VAL A 1 104 ? 8.855 -5.906 -2.743 1.00 96.88 104 VAL A O 1
ATOM 823 N N . PHE A 1 105 ? 8.989 -3.719 -3.325 1.00 97.88 105 PHE A N 1
ATOM 824 C CA . PHE A 1 105 ? 7.572 -3.521 -3.590 1.00 97.88 105 PHE A CA 1
ATOM 825 C C . PHE A 1 105 ? 7.331 -2.813 -4.928 1.00 97.88 105 PHE A C 1
ATOM 827 O O . PHE A 1 105 ? 8.148 -1.986 -5.331 1.00 97.88 105 PHE A O 1
ATOM 834 N N . HIS A 1 106 ? 6.221 -3.155 -5.593 1.00 98.44 106 HIS A N 1
ATOM 835 C CA . HIS A 1 106 ? 5.834 -2.718 -6.947 1.00 98.44 106 HIS A CA 1
ATOM 836 C C . HIS A 1 106 ? 4.428 -2.087 -6.964 1.00 98.44 106 HIS A C 1
ATOM 838 O O . HIS A 1 106 ? 3.569 -2.491 -6.180 1.00 98.44 106 HIS A O 1
ATOM 844 N N . ARG A 1 107 ? 4.160 -1.106 -7.836 1.00 97.88 107 ARG A N 1
ATOM 845 C CA . ARG A 1 107 ? 2.793 -0.564 -8.006 1.00 97.88 107 ARG A CA 1
ATOM 846 C C . ARG A 1 107 ? 2.025 -1.260 -9.110 1.00 97.88 107 ARG A C 1
ATOM 848 O O . ARG A 1 107 ? 0.813 -1.417 -9.020 1.00 97.88 107 ARG A O 1
ATOM 855 N N . SER A 1 108 ? 2.738 -1.671 -10.153 1.00 97.56 108 SER A N 1
ATOM 856 C CA . SER A 1 108 ? 2.169 -2.377 -11.287 1.00 97.56 108 SER A CA 1
ATOM 857 C C . SER A 1 108 ? 2.234 -3.884 -11.050 1.00 97.56 108 SER A C 1
ATOM 859 O O . SER A 1 108 ? 3.166 -4.398 -10.432 1.00 97.56 108 SER A O 1
ATOM 861 N N . ALA A 1 109 ? 1.218 -4.594 -11.530 1.00 97.25 109 ALA A N 1
ATOM 862 C CA . ALA A 1 109 ? 1.103 -6.036 -11.390 1.00 97.25 109 ALA A CA 1
ATOM 863 C C . ALA A 1 109 ? 0.344 -6.616 -12.581 1.00 97.25 109 ALA A C 1
ATOM 865 O O . ALA A 1 109 ? -0.461 -5.937 -13.222 1.00 97.25 109 ALA A O 1
ATOM 866 N N . TRP A 1 110 ? 0.548 -7.904 -12.838 1.00 96.88 110 TRP A N 1
ATOM 867 C CA . TRP A 1 110 ? -0.296 -8.666 -13.753 1.00 96.88 110 TRP A CA 1
ATOM 868 C C . TRP A 1 110 ? -0.427 -10.113 -13.287 1.00 96.88 110 TRP A C 1
ATOM 870 O O . TRP A 1 110 ? 0.116 -10.522 -12.261 1.00 96.88 110 TRP A O 1
ATOM 880 N N . ARG A 1 111 ? -1.162 -10.926 -14.049 1.00 94.81 111 ARG A N 1
ATOM 881 C CA . ARG A 1 111 ? -1.291 -12.358 -13.792 1.00 94.81 111 ARG A CA 1
ATOM 882 C C . ARG A 1 111 ? 0.091 -13.002 -13.642 1.00 94.81 111 ARG A C 1
ATOM 884 O O . ARG A 1 111 ? 0.843 -13.102 -14.610 1.00 94.81 111 ARG A O 1
ATOM 891 N N . GLY A 1 112 ? 0.354 -13.526 -12.448 1.00 91.44 112 GLY A N 1
ATOM 892 C CA . GLY A 1 112 ? 1.610 -14.190 -12.101 1.00 91.44 112 GLY A CA 1
ATOM 893 C C . GLY A 1 112 ? 2.528 -13.374 -11.192 1.00 91.44 112 GLY A C 1
ATOM 894 O O . GLY A 1 112 ? 3.513 -13.945 -10.728 1.00 91.44 112 GLY A O 1
ATOM 895 N N . SER A 1 113 ? 2.196 -12.111 -10.905 1.00 95.00 113 SER A N 1
ATOM 896 C CA . SER A 1 113 ? 2.882 -11.299 -9.898 1.00 95.00 113 SER A CA 1
ATOM 897 C C . SER A 1 113 ? 2.749 -11.891 -8.495 1.00 95.00 113 SER A C 1
ATOM 899 O O . SER A 1 113 ? 1.703 -12.434 -8.134 1.00 95.00 113 SER A O 1
ATOM 901 N N . ARG A 1 114 ? 3.831 -11.824 -7.713 1.00 89.06 114 ARG A N 1
ATOM 902 C CA . ARG A 1 114 ? 3.957 -12.424 -6.370 1.00 89.06 114 ARG A CA 1
ATOM 903 C C . ARG A 1 114 ? 4.711 -11.558 -5.358 1.00 89.06 114 ARG A C 1
ATOM 905 O O . ARG A 1 114 ? 4.760 -11.920 -4.184 1.00 89.06 114 ARG A O 1
ATOM 912 N N . ALA A 1 115 ? 5.321 -10.458 -5.785 1.00 93.81 115 ALA A N 1
ATOM 913 C CA . ALA A 1 115 ? 6.031 -9.534 -4.912 1.00 93.81 115 ALA A CA 1
ATOM 914 C C . ALA A 1 115 ? 5.091 -8.795 -3.940 1.00 93.81 115 ALA A C 1
ATOM 916 O O . ALA A 1 115 ? 3.864 -8.927 -3.979 1.00 93.81 115 ALA A O 1
ATOM 917 N N . ALA A 1 116 ? 5.679 -7.997 -3.047 1.00 96.38 116 ALA A N 1
ATOM 918 C CA . ALA A 1 116 ? 4.912 -7.010 -2.300 1.00 96.38 116 ALA A CA 1
ATOM 919 C C . ALA A 1 116 ? 4.447 -5.900 -3.250 1.00 96.38 116 ALA A C 1
ATOM 921 O O . ALA A 1 116 ? 5.170 -5.538 -4.178 1.00 96.38 116 ALA A O 1
ATOM 922 N N . HIS A 1 117 ? 3.271 -5.335 -2.999 1.00 97.94 117 HIS A N 1
ATOM 923 C CA . HIS A 1 117 ? 2.731 -4.249 -3.807 1.00 97.94 117 HIS A CA 1
ATOM 924 C C . HIS A 1 117 ? 2.297 -3.062 -2.950 1.00 97.94 117 HIS A C 1
ATOM 926 O O . HIS A 1 117 ? 2.076 -3.196 -1.740 1.00 97.94 117 HIS A O 1
ATOM 932 N N . TRP A 1 118 ? 2.184 -1.887 -3.567 1.00 98.38 118 TRP A N 1
ATOM 933 C CA . TRP A 1 118 ? 1.514 -0.740 -2.957 1.00 98.38 118 TRP A CA 1
ATOM 934 C C . TRP A 1 118 ? 0.408 -0.188 -3.848 1.00 98.38 118 TRP A C 1
ATOM 936 O O . TRP A 1 118 ? 0.374 -0.470 -5.041 1.00 98.38 118 TRP A O 1
ATOM 946 N N . ALA A 1 119 ? -0.503 0.582 -3.257 1.00 97.81 119 ALA A N 1
ATOM 947 C CA . ALA A 1 119 ? -1.684 1.114 -3.932 1.00 97.81 119 ALA A CA 1
ATOM 948 C C . ALA A 1 119 ? -1.402 2.205 -4.990 1.00 97.81 119 ALA A C 1
ATOM 950 O O . ALA A 1 119 ? -2.350 2.720 -5.578 1.00 97.81 119 ALA A O 1
ATOM 951 N N . GLY A 1 120 ? -0.144 2.563 -5.252 1.00 97.81 120 GLY A N 1
ATOM 952 C CA . GLY A 1 120 ? 0.206 3.656 -6.159 1.00 97.81 120 GLY A CA 1
ATOM 953 C C . GLY A 1 120 ? 0.000 5.040 -5.540 1.00 97.81 120 GLY A C 1
ATOM 954 O O . GLY A 1 120 ? 0.036 5.208 -4.321 1.00 97.81 120 GLY A O 1
ATOM 955 N N . ASP A 1 121 ? -0.211 6.026 -6.407 1.00 97.75 121 ASP A N 1
ATOM 956 C CA . ASP A 1 121 ? -0.077 7.443 -6.074 1.00 97.75 121 ASP A CA 1
ATOM 957 C C . ASP A 1 121 ? -1.439 8.105 -5.828 1.00 97.75 121 ASP A C 1
ATOM 959 O O . ASP A 1 121 ? -1.983 8.774 -6.703 1.00 97.75 121 ASP A O 1
ATOM 963 N N . GLN A 1 122 ? -1.990 7.963 -4.622 1.00 98.31 122 GLN A N 1
ATOM 964 C CA . GLN A 1 122 ? -3.223 8.672 -4.255 1.00 98.31 122 GLN A CA 1
ATOM 965 C C . GLN A 1 122 ? -3.001 10.181 -4.121 1.00 98.31 122 GLN A C 1
ATOM 967 O O . GLN A 1 122 ? -1.951 10.624 -3.640 1.00 98.31 122 GLN A O 1
ATOM 972 N N . LEU A 1 123 ? -4.027 10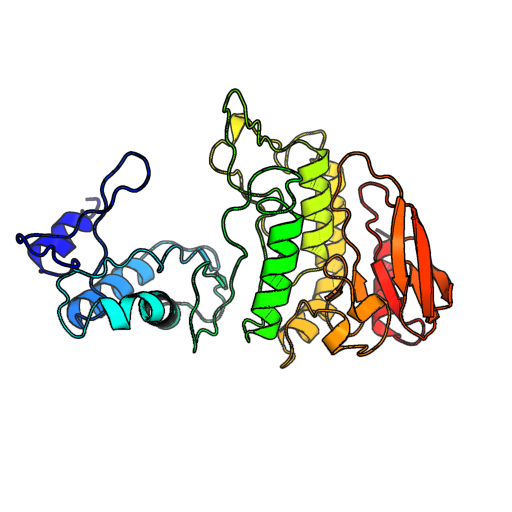.975 -4.429 1.00 96.81 123 LEU A N 1
ATOM 973 C CA . LEU A 1 123 ? -4.113 12.368 -4.008 1.00 96.81 123 LEU A CA 1
ATOM 974 C C . LEU A 1 123 ? -3.947 12.486 -2.495 1.00 96.81 123 LEU A C 1
ATOM 976 O O . LEU A 1 123 ? -4.493 11.705 -1.711 1.00 96.81 123 LEU A O 1
ATOM 980 N N . THR A 1 124 ? -3.279 13.553 -2.069 1.00 96.38 124 THR A N 1
ATOM 981 C CA . THR A 1 124 ? -3.253 13.975 -0.666 1.00 96.38 124 THR A CA 1
ATOM 982 C C . THR A 1 124 ? -4.595 14.608 -0.272 1.00 96.38 124 THR A C 1
ATOM 984 O O . THR A 1 124 ? -4.697 15.798 0.014 1.00 96.38 124 THR A O 1
ATOM 987 N N . SER A 1 125 ? -5.673 13.817 -0.327 1.00 94.81 125 SER A N 1
ATOM 988 C CA . SER A 1 125 ? -7.046 14.264 -0.084 1.00 94.81 125 SER A CA 1
ATOM 989 C C . SER A 1 125 ? -7.966 13.160 0.462 1.00 94.81 125 SER A C 1
ATOM 991 O O . SER A 1 125 ? -7.609 11.982 0.532 1.00 94.81 125 SER A O 1
ATOM 993 N N . TRP A 1 126 ? -9.186 13.567 0.812 1.00 95.56 126 TRP A N 1
ATOM 994 C CA . TRP A 1 126 ? -10.302 12.703 1.210 1.00 95.56 126 TRP A CA 1
ATOM 995 C C . TRP A 1 126 ? -11.166 12.243 0.025 1.00 95.56 126 TRP A C 1
ATOM 997 O O . TRP A 1 126 ? -12.288 11.785 0.228 1.00 95.56 126 TRP A O 1
ATOM 1007 N N . ASP A 1 127 ? -10.692 12.419 -1.211 1.00 94.25 127 ASP A N 1
ATOM 1008 C CA . ASP A 1 127 ? -11.456 12.050 -2.400 1.00 94.25 127 ASP A CA 1
ATOM 1009 C C . ASP A 1 127 ? -11.793 10.548 -2.419 1.00 94.25 127 ASP A C 1
ATOM 1011 O O . ASP A 1 127 ? -10.992 9.694 -2.028 1.00 94.25 127 ASP A O 1
ATOM 1015 N N . ALA A 1 128 ? -13.003 10.216 -2.866 1.00 93.75 128 ALA A N 1
ATOM 1016 C CA . ALA A 1 128 ? -13.482 8.838 -2.863 1.00 93.75 128 ALA A CA 1
ATOM 1017 C C . ALA A 1 128 ? -12.827 7.970 -3.951 1.00 93.75 128 ALA A C 1
ATOM 1019 O O . ALA A 1 128 ? -12.763 6.750 -3.804 1.00 93.75 128 ALA A O 1
ATOM 1020 N N . TYR A 1 129 ? -12.355 8.586 -5.036 1.00 94.81 129 TYR A N 1
ATOM 1021 C CA . TYR A 1 129 ? -11.856 7.906 -6.229 1.00 94.81 129 TYR A CA 1
ATOM 1022 C C . TYR A 1 129 ? -10.336 7.968 -6.354 1.00 94.81 129 TYR A C 1
ATOM 1024 O O . TYR A 1 129 ? -9.757 7.105 -7.008 1.00 94.81 129 TYR A O 1
ATOM 1032 N N . ASP A 1 130 ? -9.689 8.920 -5.684 1.00 95.75 130 ASP A N 1
ATOM 1033 C CA . ASP A 1 130 ? -8.233 9.063 -5.707 1.00 95.75 130 ASP A CA 1
ATOM 1034 C C . ASP A 1 130 ? -7.623 9.435 -4.341 1.00 95.75 130 ASP A C 1
ATOM 1036 O O . ASP A 1 130 ? -6.479 9.854 -4.257 1.00 95.75 130 ASP A O 1
ATOM 1040 N N . GLY A 1 131 ? -8.374 9.317 -3.244 1.00 96.38 131 GLY A N 1
ATOM 1041 C CA . GLY A 1 131 ? -7.888 9.554 -1.881 1.00 96.38 131 GLY A CA 1
ATOM 1042 C C . GLY A 1 131 ? -7.738 8.274 -1.055 1.00 96.38 131 GLY A C 1
ATOM 1043 O O . GLY A 1 131 ? -7.551 7.170 -1.561 1.00 96.38 131 GLY A O 1
ATOM 1044 N N . MET A 1 132 ? -7.849 8.404 0.268 1.00 97.06 132 MET A N 1
ATOM 1045 C CA . MET A 1 132 ? -7.695 7.274 1.199 1.00 97.06 132 MET A CA 1
ATOM 1046 C C . MET A 1 132 ? -8.671 6.114 0.928 1.00 97.06 132 MET A C 1
ATOM 1048 O O . MET A 1 132 ? -8.312 4.946 1.082 1.00 97.06 132 MET A O 1
ATOM 1052 N N . ALA A 1 133 ? -9.904 6.424 0.518 1.00 97.25 133 ALA A N 1
ATOM 1053 C CA . ALA A 1 133 ? -10.926 5.415 0.251 1.00 97.25 133 ALA A CA 1
ATOM 1054 C C . ALA A 1 133 ? -10.586 4.547 -0.973 1.00 97.25 133 ALA A C 1
ATOM 1056 O O . ALA A 1 133 ? -10.778 3.329 -0.928 1.00 97.25 133 ALA A O 1
ATOM 1057 N N . SER A 1 134 ? -10.031 5.140 -2.035 1.00 97.81 134 SER A N 1
ATOM 1058 C CA . SER A 1 134 ? -9.647 4.389 -3.232 1.00 97.81 134 SER A CA 1
ATOM 1059 C C . SER A 1 134 ? -8.433 3.497 -2.979 1.00 97.81 134 SER A C 1
ATOM 1061 O O . SER A 1 134 ? -8.410 2.368 -3.467 1.00 97.81 134 SER A O 1
ATOM 1063 N N . ALA A 1 135 ? -7.480 3.929 -2.142 1.00 98.06 135 ALA A N 1
ATOM 1064 C CA . ALA A 1 135 ? -6.379 3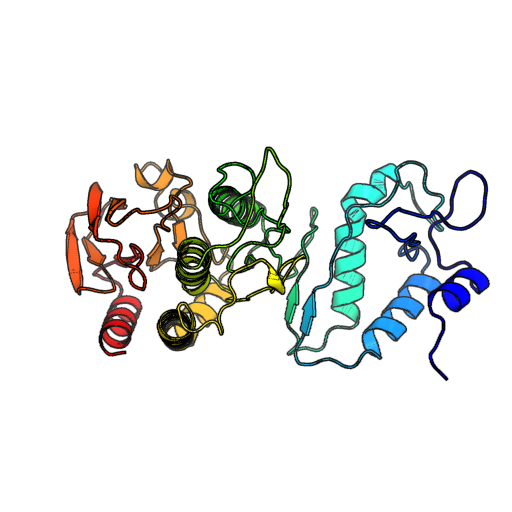.075 -1.696 1.00 98.06 135 ALA A CA 1
ATOM 1065 C C . ALA A 1 135 ? -6.886 1.833 -0.953 1.00 98.06 135 ALA A C 1
ATOM 1067 O O . ALA A 1 135 ? -6.432 0.721 -1.229 1.00 98.06 135 ALA A O 1
ATOM 1068 N N . LEU A 1 136 ? -7.843 2.002 -0.029 1.00 98.00 136 LEU A N 1
ATOM 1069 C CA . LEU A 1 136 ? -8.436 0.876 0.695 1.00 98.00 136 LEU A CA 1
ATOM 1070 C C . LEU A 1 136 ? -9.110 -0.096 -0.274 1.00 98.00 136 LEU A C 1
ATOM 1072 O O . LEU A 1 136 ? -8.820 -1.292 -0.237 1.00 98.00 136 LEU A O 1
ATOM 1076 N N . LEU A 1 137 ? -9.951 0.417 -1.173 1.00 97.44 137 LEU A N 1
ATOM 1077 C CA . LEU A 1 137 ? -10.618 -0.400 -2.181 1.00 97.44 137 LEU A CA 1
ATOM 1078 C C . LEU A 1 137 ? -9.610 -1.131 -3.082 1.00 97.44 137 LEU A C 1
ATOM 1080 O O . LEU A 1 137 ? -9.767 -2.324 -3.335 1.00 97.44 137 LEU A O 1
ATOM 1084 N N . GLY A 1 138 ? -8.546 -0.450 -3.516 1.00 97.12 138 GLY A N 1
ATOM 1085 C CA . GLY A 1 138 ? -7.470 -1.032 -4.318 1.00 97.12 138 GLY A CA 1
ATOM 1086 C C . GLY A 1 138 ? -6.738 -2.160 -3.590 1.00 97.12 138 GLY A C 1
ATOM 1087 O O . GLY A 1 138 ? -6.498 -3.215 -4.173 1.00 97.12 138 GLY A O 1
ATOM 1088 N N . MET A 1 139 ? -6.456 -1.989 -2.297 1.00 97.12 139 MET A N 1
ATOM 1089 C CA . MET A 1 139 ? -5.834 -3.025 -1.468 1.00 97.12 139 MET A CA 1
ATOM 1090 C C . MET A 1 139 ? -6.754 -4.239 -1.262 1.00 97.12 139 MET A C 1
ATOM 1092 O O . MET A 1 139 ? -6.283 -5.376 -1.303 1.00 97.12 139 MET A O 1
ATOM 1096 N N . LEU A 1 140 ? -8.066 -4.026 -1.101 1.00 96.94 140 LEU A N 1
ATOM 1097 C CA . LEU A 1 140 ? -9.054 -5.110 -1.026 1.00 96.94 140 LEU A CA 1
ATOM 1098 C C . LEU A 1 140 ? -9.167 -5.867 -2.356 1.00 96.94 140 LEU A C 1
ATOM 1100 O O . LEU A 1 140 ? -9.131 -7.100 -2.375 1.00 96.94 140 LEU A O 1
ATOM 1104 N N . ALA A 1 141 ? -9.261 -5.137 -3.469 1.00 95.75 141 ALA A N 1
ATOM 1105 C CA . ALA A 1 141 ? -9.350 -5.707 -4.809 1.00 95.75 141 ALA A CA 1
ATOM 1106 C C . ALA A 1 141 ? -8.078 -6.479 -5.187 1.00 95.75 141 ALA A C 1
ATOM 1108 O O . ALA A 1 141 ? -8.162 -7.589 -5.720 1.00 95.75 141 ALA A O 1
ATOM 1109 N N . GLY A 1 142 ? -6.901 -5.933 -4.875 1.00 95.38 142 GLY A N 1
ATOM 1110 C CA . GLY A 1 142 ? -5.625 -6.595 -5.119 1.00 95.38 142 GLY A CA 1
ATOM 1111 C C . GLY A 1 142 ? -5.457 -7.861 -4.281 1.00 95.38 142 GLY A C 1
ATOM 1112 O O . GLY A 1 142 ? -5.066 -8.892 -4.828 1.00 95.38 142 GLY A O 1
ATOM 1113 N N . GLY A 1 143 ? -5.864 -7.840 -3.006 1.00 93.56 143 GLY A N 1
ATOM 1114 C CA . GLY A 1 143 ? -5.895 -9.035 -2.160 1.00 93.56 143 GLY A CA 1
ATOM 1115 C C . GLY A 1 143 ? -6.709 -10.170 -2.788 1.00 93.56 143 GLY A C 1
ATOM 1116 O O . GLY A 1 143 ? -6.203 -11.275 -2.980 1.00 93.56 143 GLY A O 1
ATOM 1117 N N . VAL A 1 144 ? -7.947 -9.887 -3.201 1.00 92.19 144 VAL A N 1
ATOM 1118 C CA . VAL A 1 144 ? -8.822 -10.871 -3.873 1.00 92.19 144 VAL A CA 1
ATOM 1119 C C . VAL A 1 144 ? -8.251 -11.324 -5.224 1.00 92.19 144 VAL A C 1
ATOM 1121 O O . VAL A 1 144 ? -8.463 -12.462 -5.639 1.00 92.19 144 VAL A O 1
ATOM 1124 N N . SER A 1 145 ? -7.482 -10.460 -5.887 1.00 93.62 145 SER A N 1
ATOM 1125 C CA . SER A 1 145 ? -6.804 -10.752 -7.155 1.00 93.62 145 SER A CA 1
ATOM 1126 C C . SER A 1 145 ? -5.487 -11.526 -6.990 1.00 93.62 145 SER A C 1
ATOM 1128 O O . SER A 1 145 ? -4.796 -11.770 -7.979 1.00 93.62 145 SER A O 1
ATOM 1130 N N . GLY A 1 146 ? -5.140 -11.948 -5.769 1.00 91.50 146 GLY A N 1
ATOM 1131 C CA . GLY A 1 146 ? -3.954 -12.759 -5.496 1.00 91.50 146 GLY A CA 1
ATOM 1132 C C . GLY A 1 146 ? -2.679 -11.957 -5.234 1.00 91.50 146 GLY A C 1
ATOM 1133 O O . GLY A 1 146 ? -1.592 -12.508 -5.392 1.00 91.50 146 GLY A O 1
ATOM 1134 N N . LEU A 1 147 ? -2.794 -10.688 -4.826 1.00 94.56 147 LEU A N 1
ATOM 1135 C CA . LEU A 1 147 ? -1.690 -9.875 -4.307 1.00 94.56 147 LEU A CA 1
ATOM 1136 C C . LEU A 1 147 ? -1.743 -9.898 -2.767 1.00 94.56 147 LEU A C 1
ATOM 1138 O O . LEU A 1 147 ? -2.386 -9.042 -2.158 1.00 94.56 147 LEU A O 1
ATOM 1142 N N . PRO A 1 148 ? -1.118 -10.887 -2.099 1.00 90.44 148 PRO A N 1
ATOM 1143 C CA . PRO A 1 148 ? -1.355 -11.136 -0.675 1.00 90.44 148 PRO A CA 1
ATOM 1144 C C . PRO A 1 148 ? -0.779 -10.046 0.238 1.00 90.44 148 PRO A C 1
ATOM 1146 O O . PRO A 1 148 ? -1.241 -9.863 1.367 1.00 90.44 148 PRO A O 1
ATOM 1149 N N . LEU A 1 149 ? 0.226 -9.316 -0.252 1.00 95.12 149 LEU A N 1
ATOM 1150 C CA . LEU A 1 149 ? 0.975 -8.321 0.499 1.00 95.12 149 LEU A CA 1
ATOM 1151 C C . LEU A 1 149 ? 0.849 -6.953 -0.173 1.00 95.12 149 LEU A C 1
ATOM 1153 O O . LEU A 1 149 ? 1.680 -6.580 -0.999 1.00 95.12 149 LEU A O 1
ATOM 1157 N N . MET A 1 150 ? -0.195 -6.213 0.199 1.00 96.56 150 MET A N 1
ATOM 1158 C CA . MET A 1 150 ? -0.414 -4.834 -0.233 1.00 96.56 150 MET A CA 1
ATOM 1159 C C . MET A 1 150 ? -0.295 -3.843 0.921 1.00 96.56 150 MET A C 1
ATOM 1161 O O . MET A 1 150 ? -0.675 -4.136 2.055 1.00 96.56 150 MET A O 1
ATOM 1165 N N . HIS A 1 151 ? 0.202 -2.652 0.611 1.00 97.75 151 HIS A N 1
ATOM 1166 C CA . HIS A 1 151 ? 0.222 -1.500 1.509 1.00 97.75 151 HIS A CA 1
ATOM 1167 C C . HIS A 1 151 ? -0.028 -0.210 0.726 1.00 97.75 151 HIS A C 1
ATOM 1169 O O . HIS A 1 151 ? -0.315 -0.253 -0.468 1.00 97.75 151 HIS A O 1
ATOM 1175 N N . ALA A 1 152 ? 0.085 0.940 1.378 1.00 98.00 152 ALA A N 1
ATOM 1176 C CA . ALA A 1 152 ? -0.061 2.229 0.723 1.00 98.00 152 ALA A CA 1
ATOM 1177 C C . ALA A 1 152 ? 0.774 3.303 1.438 1.00 98.00 152 ALA A C 1
ATOM 1179 O O . ALA A 1 152 ? 1.297 3.070 2.533 1.00 98.00 152 ALA A O 1
ATOM 1180 N N . ASP A 1 153 ? 0.928 4.454 0.791 1.00 98.50 153 ASP A N 1
ATOM 1181 C CA . ASP A 1 153 ? 1.647 5.614 1.309 1.00 98.50 153 ASP A CA 1
ATOM 1182 C C . ASP A 1 153 ? 0.861 6.291 2.428 1.00 98.50 153 ASP A C 1
ATOM 1184 O O . ASP A 1 153 ? -0.145 6.943 2.163 1.00 98.50 153 ASP A O 1
ATOM 1188 N N . ALA A 1 154 ? 1.322 6.195 3.679 1.00 98.06 154 ALA A N 1
ATOM 1189 C CA . ALA A 1 154 ? 0.679 6.885 4.792 1.00 98.06 154 ALA A CA 1
ATOM 1190 C C . ALA A 1 154 ? 0.662 8.409 4.552 1.00 98.06 154 ALA A C 1
ATOM 1192 O O . ALA A 1 154 ? 1.676 9.088 4.728 1.00 98.06 154 ALA A O 1
ATOM 1193 N N . GLY A 1 155 ? -0.502 8.925 4.147 1.00 97.31 155 GLY A N 1
ATOM 1194 C CA . GLY A 1 155 ? -0.756 10.325 3.813 1.00 97.31 155 GLY A CA 1
ATOM 1195 C C . GLY A 1 155 ? -1.045 10.600 2.330 1.00 97.31 155 GLY A C 1
ATOM 1196 O O . GLY A 1 155 ? -1.276 11.760 1.985 1.00 97.31 155 GLY A O 1
ATOM 1197 N N . GLY A 1 156 ? -1.025 9.591 1.454 1.00 97.81 156 GLY A N 1
ATOM 1198 C CA . GLY A 1 156 ? -1.083 9.767 -0.004 1.00 97.81 156 GLY A CA 1
ATOM 1199 C C . GLY A 1 156 ? 0.216 10.344 -0.579 1.00 97.81 156 GLY A C 1
ATOM 1200 O O . GLY A 1 156 ? 1.168 10.604 0.158 1.00 97.81 156 GLY A O 1
ATOM 1201 N N . TYR A 1 157 ? 0.269 10.576 -1.888 1.00 98.06 157 TYR A N 1
ATOM 1202 C CA . TYR A 1 157 ? 1.475 11.028 -2.594 1.00 98.06 157 TYR A CA 1
ATOM 1203 C C . TYR A 1 157 ? 1.256 12.325 -3.382 1.00 98.06 157 TYR A C 1
ATOM 1205 O O . TYR A 1 157 ? 2.005 13.290 -3.209 1.00 98.06 157 TYR A O 1
ATOM 1213 N N . THR A 1 158 ? 0.226 12.353 -4.228 1.00 96.19 158 THR A N 1
ATOM 1214 C CA . THR A 1 158 ? 0.034 13.373 -5.259 1.00 96.19 158 THR A CA 1
ATOM 1215 C C . THR A 1 158 ? -0.596 14.631 -4.672 1.00 96.19 158 THR A C 1
ATOM 1217 O O . THR A 1 158 ? -1.798 14.698 -4.414 1.00 96.19 158 THR A O 1
ATOM 1220 N N . SER A 1 159 ? 0.214 15.666 -4.483 1.00 94.75 159 SER A N 1
ATOM 1221 C CA . SER A 1 159 ? -0.255 17.004 -4.149 1.00 94.75 159 SER A CA 1
ATOM 1222 C C . SER A 1 159 ? -0.365 17.857 -5.412 1.00 94.75 159 SER A C 1
ATOM 1224 O O . SER A 1 159 ? 0.572 17.962 -6.213 1.00 94.75 159 SER A O 1
ATOM 1226 N N . LEU A 1 160 ? -1.537 18.469 -5.586 1.00 89.88 160 LEU A N 1
ATOM 1227 C CA . LEU A 1 160 ? -1.872 19.321 -6.723 1.00 89.88 160 LEU A CA 1
ATOM 1228 C C . LEU A 1 160 ? -2.282 20.703 -6.195 1.00 89.88 160 LEU A C 1
ATOM 1230 O O . LEU A 1 160 ? -3.338 20.826 -5.572 1.00 89.88 160 LEU A O 1
ATOM 1234 N N . PRO A 1 161 ? -1.499 21.764 -6.453 1.00 77.12 161 PRO A N 1
ATOM 1235 C CA . PRO A 1 161 ? -1.795 23.127 -6.012 1.00 77.12 161 PRO A CA 1
ATOM 1236 C C . PRO A 1 161 ? -2.700 23.835 -7.034 1.00 77.12 161 PRO A C 1
ATOM 1238 O O . PRO A 1 161 ? -2.474 24.995 -7.389 1.00 77.12 161 PRO A O 1
ATOM 1241 N N . GLN A 1 162 ? -3.650 23.123 -7.637 1.00 74.75 162 GLN A N 1
ATOM 1242 C CA . GLN A 1 162 ? -4.439 23.710 -8.709 1.00 74.75 162 GLN A CA 1
ATOM 1243 C C . GLN A 1 162 ? -5.525 24.621 -8.112 1.00 74.75 162 GLN A C 1
ATOM 1245 O O . GLN A 1 162 ? -6.043 24.355 -7.026 1.00 74.75 162 GLN A O 1
ATOM 1250 N N . PRO A 1 163 ? -5.921 25.706 -8.805 1.00 65.19 163 PRO A N 1
ATOM 1251 C CA . PRO A 1 163 ? -6.933 26.629 -8.289 1.00 65.19 163 PRO A CA 1
ATOM 1252 C C . PRO A 1 163 ? -8.276 25.956 -7.964 1.00 65.19 163 PRO A C 1
ATOM 1254 O O . PRO A 1 163 ? -9.001 26.444 -7.102 1.00 65.19 163 PRO A O 1
ATOM 1257 N N . VAL A 1 164 ? -8.591 24.854 -8.657 1.00 67.75 164 VAL A N 1
ATOM 1258 C CA . VAL A 1 164 ? -9.870 24.130 -8.571 1.00 67.75 164 VAL A CA 1
ATOM 1259 C C . VAL A 1 164 ? -9.759 22.846 -7.740 1.00 67.75 164 VAL A C 1
ATOM 1261 O O . VAL A 1 164 ? -10.695 22.515 -7.019 1.00 67.75 164 VAL A O 1
ATOM 1264 N N . ILE A 1 165 ? -8.616 22.153 -7.790 1.00 67.50 165 ILE A N 1
ATOM 1265 C CA . ILE A 1 165 ? -8.331 20.954 -6.991 1.00 67.50 165 ILE A CA 1
ATOM 1266 C C . ILE A 1 165 ? -7.172 21.297 -6.060 1.00 67.50 165 ILE A C 1
ATOM 1268 O O . ILE A 1 165 ? -6.035 21.413 -6.510 1.00 67.50 165 ILE A O 1
ATOM 1272 N N . ARG A 1 166 ? -7.464 21.471 -4.768 1.00 71.12 166 ARG A N 1
ATOM 1273 C CA . ARG A 1 166 ? -6.445 21.643 -3.725 1.00 71.12 166 ARG A CA 1
ATOM 1274 C C . ARG A 1 166 ? -6.272 20.342 -2.954 1.00 71.12 166 ARG A C 1
ATOM 1276 O O . ARG A 1 166 ? -6.827 20.187 -1.868 1.00 71.12 166 ARG A O 1
ATOM 1283 N N . ALA A 1 167 ? -5.498 19.426 -3.527 1.00 86.75 167 ALA A N 1
ATOM 1284 C CA . ALA A 1 167 ? -5.033 18.239 -2.820 1.00 86.75 167 ALA A CA 1
ATOM 1285 C C . ALA A 1 167 ? -3.764 18.609 -2.041 1.00 86.75 167 ALA A C 1
ATOM 1287 O O . ALA A 1 167 ? -2.686 18.780 -2.621 1.00 86.75 167 ALA A O 1
ATOM 1288 N N . HIS A 1 168 ? -3.931 18.814 -0.737 1.00 91.06 168 HIS A N 1
ATOM 1289 C CA . HIS A 1 168 ? -2.845 19.060 0.200 1.00 91.06 168 HIS A CA 1
ATOM 1290 C C . HIS A 1 168 ? -3.073 18.209 1.445 1.00 91.06 168 HIS A C 1
ATOM 1292 O O . HIS A 1 168 ? -4.187 18.113 1.963 1.00 91.06 168 HIS A O 1
ATOM 1298 N N . ARG A 1 169 ? -1.997 17.597 1.927 1.00 96.38 169 ARG A N 1
ATOM 1299 C CA . ARG A 1 169 ? -2.013 16.758 3.111 1.00 96.38 169 ARG A CA 1
ATOM 1300 C C . ARG A 1 169 ? -2.029 17.644 4.343 1.00 96.38 169 ARG A C 1
ATOM 1302 O O . ARG A 1 169 ? -1.021 18.271 4.667 1.00 96.38 169 ARG A O 1
ATOM 1309 N N . ASP A 1 170 ? -3.157 17.674 5.036 1.00 96.62 170 ASP A N 1
ATOM 1310 C CA . ASP A 1 170 ? -3.221 18.228 6.382 1.00 96.62 170 ASP A CA 1
ATOM 1311 C C . ASP A 1 170 ? -2.839 17.175 7.442 1.00 96.62 170 ASP A C 1
ATOM 1313 O O . ASP A 1 170 ? -2.674 15.980 7.166 1.00 96.62 170 ASP A O 1
ATOM 1317 N N . THR A 1 171 ? -2.670 17.637 8.681 1.00 97.94 171 THR A N 1
ATOM 1318 C CA . THR A 1 171 ? -2.317 16.777 9.816 1.00 97.94 171 THR A CA 1
ATOM 1319 C C . THR A 1 171 ? -3.386 15.721 10.105 1.00 97.94 171 THR A C 1
ATOM 1321 O O . THR A 1 171 ? -3.040 14.618 10.524 1.00 97.94 171 THR A O 1
ATOM 1324 N N . GLU A 1 172 ? -4.673 16.021 9.903 1.00 98.25 172 GLU A N 1
ATOM 1325 C CA . GLU A 1 172 ? -5.742 15.054 10.171 1.00 98.25 172 GLU A CA 1
ATOM 1326 C C . GLU A 1 172 ? -5.665 13.892 9.180 1.00 98.25 172 GLU A C 1
ATOM 1328 O O . GLU A 1 172 ? -5.588 12.737 9.602 1.00 98.25 172 GLU A O 1
ATOM 1333 N N . LEU A 1 173 ? -5.605 14.190 7.882 1.00 98.19 173 LEU A N 1
ATOM 1334 C CA . LEU A 1 173 ? -5.478 13.205 6.816 1.00 98.19 173 LEU A CA 1
ATOM 1335 C C . LEU A 1 173 ? -4.245 12.325 7.032 1.00 98.19 173 LEU A C 1
ATOM 1337 O O . LEU A 1 173 ? -4.355 11.101 6.977 1.00 98.19 173 LEU A O 1
ATOM 1341 N N . LEU A 1 174 ? -3.088 12.929 7.333 1.00 98.62 174 LEU A N 1
ATOM 1342 C CA . LEU A 1 174 ? -1.858 12.183 7.606 1.00 98.62 174 LEU A CA 1
ATOM 1343 C C . LEU A 1 174 ? -2.036 11.201 8.773 1.00 98.62 174 LEU A C 1
ATOM 1345 O O . LEU A 1 174 ? -1.669 10.031 8.666 1.00 98.62 174 LEU A O 1
ATOM 1349 N N . LEU A 1 175 ? -2.601 11.655 9.893 1.00 98.50 175 LEU A N 1
ATOM 1350 C CA . LEU A 1 175 ? -2.761 10.813 11.078 1.00 98.50 175 LEU A CA 1
ATOM 1351 C C . LEU A 1 175 ? -3.801 9.705 10.875 1.00 98.50 175 LEU A C 1
ATOM 1353 O O . LEU A 1 175 ? -3.586 8.592 11.354 1.00 98.50 175 LEU A O 1
ATOM 1357 N N . ARG A 1 176 ? -4.873 9.965 10.120 1.00 98.50 176 ARG A N 1
ATOM 1358 C CA . ARG A 1 176 ? -5.894 8.965 9.764 1.00 98.50 176 ARG A CA 1
ATOM 1359 C C . ARG A 1 176 ? -5.363 7.907 8.797 1.00 98.50 176 ARG A C 1
ATOM 1361 O O . ARG A 1 176 ? -5.648 6.721 8.965 1.00 98.50 176 ARG A O 1
ATOM 1368 N N . TRP A 1 177 ? -4.499 8.299 7.867 1.00 98.50 177 TRP A N 1
ATOM 1369 C CA . TRP A 1 177 ? -3.728 7.359 7.058 1.00 98.50 177 TRP A CA 1
ATOM 1370 C C . TRP A 1 177 ? -2.786 6.499 7.908 1.00 98.50 177 TRP A C 1
ATOM 1372 O O . TRP A 1 177 ? -2.793 5.277 7.786 1.00 98.50 177 TRP A O 1
ATOM 1382 N N . CYS A 1 178 ? -2.011 7.108 8.811 1.00 98.50 178 CYS A N 1
ATOM 1383 C CA . CYS A 1 178 ? -1.115 6.378 9.712 1.00 98.50 178 CYS A CA 1
ATOM 1384 C C . CYS A 1 178 ? -1.875 5.373 10.590 1.00 98.50 178 CYS A C 1
ATOM 1386 O O . CYS A 1 178 ? -1.446 4.229 10.722 1.00 98.50 178 CYS A O 1
ATOM 1388 N N . GLU A 1 179 ? -3.012 5.782 11.156 1.00 98.06 179 GLU A N 1
ATOM 1389 C CA . GLU A 1 179 ? -3.937 4.913 11.889 1.00 98.06 179 GLU A CA 1
ATOM 1390 C C . GLU A 1 179 ? -4.303 3.667 11.092 1.00 98.06 179 GLU A C 1
ATOM 1392 O O . GLU A 1 179 ? -4.217 2.559 11.613 1.00 98.06 179 GLU A O 1
ATOM 1397 N N . TRP A 1 180 ? -4.681 3.837 9.828 1.00 98.06 180 TRP A N 1
ATOM 1398 C CA . TRP A 1 180 ? -5.028 2.725 8.957 1.00 98.06 180 TRP A CA 1
ATOM 1399 C C . TRP A 1 180 ? -3.820 1.838 8.627 1.00 98.06 180 TRP A C 1
ATOM 1401 O O . TRP A 1 180 ? -3.898 0.619 8.794 1.00 98.06 180 TRP A O 1
ATOM 1411 N N . CYS A 1 181 ? -2.690 2.427 8.228 1.00 98.06 181 CYS A N 1
ATOM 1412 C CA . CYS A 1 181 ? -1.488 1.687 7.841 1.00 98.06 181 CYS A CA 1
ATOM 1413 C C . CYS A 1 181 ? -0.880 0.868 8.995 1.00 98.06 181 CYS A C 1
ATOM 1415 O O . CYS A 1 181 ? -0.208 -0.133 8.740 1.00 98.06 181 CYS A O 1
ATOM 1417 N N . VAL A 1 182 ? -1.130 1.227 10.261 1.00 97.69 182 VAL A N 1
ATOM 1418 C CA . VAL A 1 182 ? -0.722 0.409 11.421 1.00 97.69 182 VAL A CA 1
ATOM 1419 C C . VAL A 1 182 ? -1.372 -0.978 11.415 1.00 97.69 182 VAL A C 1
ATOM 1421 O O . VAL A 1 182 ? -0.732 -1.970 11.784 1.00 97.69 182 VAL A O 1
ATOM 1424 N N . TRP A 1 183 ? -2.626 -1.043 10.968 1.00 98.00 183 TRP A N 1
ATOM 1425 C CA . TRP A 1 183 ? -3.437 -2.258 10.867 1.00 98.00 183 TRP A CA 1
ATOM 1426 C C . TRP A 1 183 ? -3.316 -2.922 9.489 1.00 98.00 183 TRP A C 1
ATOM 1428 O O . TRP A 1 183 ? -4.242 -3.548 8.986 1.00 98.00 183 TRP A O 1
ATOM 1438 N N . SER A 1 184 ? -2.138 -2.786 8.886 1.00 96.75 184 SER A N 1
ATOM 1439 C CA . SER A 1 184 ? -1.769 -3.342 7.591 1.00 96.75 184 SER A CA 1
ATOM 1440 C C . SER A 1 184 ? -0.429 -4.094 7.707 1.00 96.75 184 SER A C 1
ATOM 1442 O O . SER A 1 184 ? 0.234 -4.043 8.758 1.00 96.75 184 SER A O 1
ATOM 1444 N N . PRO A 1 185 ? 0.013 -4.816 6.661 1.00 96.25 185 PRO A N 1
ATOM 1445 C CA . PRO A 1 185 ? 1.278 -5.535 6.723 1.00 96.25 185 PRO A CA 1
ATOM 1446 C C . PRO A 1 185 ? 2.515 -4.622 6.650 1.00 96.25 185 PRO A C 1
ATOM 1448 O O . PRO A 1 185 ? 3.601 -5.058 7.026 1.00 96.25 185 PRO A O 1
ATOM 1451 N N . VAL A 1 186 ? 2.391 -3.367 6.202 1.00 97.06 186 VAL A N 1
ATOM 1452 C CA . VAL A 1 186 ? 3.526 -2.437 6.095 1.00 97.06 186 VAL A CA 1
ATOM 1453 C C . VAL A 1 186 ? 3.079 -1.021 6.442 1.00 97.06 186 VAL A C 1
ATOM 1455 O O . VAL A 1 186 ? 2.183 -0.471 5.812 1.00 97.06 186 VAL A O 1
ATOM 1458 N N . LEU A 1 187 ? 3.756 -0.402 7.411 1.00 97.75 187 LEU A N 1
ATOM 1459 C CA . LEU A 1 187 ? 3.651 1.030 7.674 1.00 97.75 187 LEU A CA 1
ATOM 1460 C C . LEU A 1 187 ? 4.801 1.743 6.957 1.00 97.75 187 LEU A C 1
ATOM 1462 O O . LEU A 1 187 ? 5.954 1.623 7.372 1.00 97.75 187 LEU A O 1
ATOM 1466 N N . ARG A 1 188 ? 4.485 2.485 5.894 1.00 97.94 188 ARG A N 1
ATOM 1467 C CA . ARG A 1 188 ? 5.447 3.289 5.134 1.00 97.94 188 ARG A CA 1
ATOM 1468 C C . ARG A 1 188 ? 4.888 4.691 4.917 1.00 97.94 188 ARG A C 1
ATOM 1470 O O . ARG A 1 188 ? 3.745 4.844 4.504 1.00 97.94 188 ARG A O 1
ATOM 1477 N N . THR A 1 189 ? 5.695 5.704 5.200 1.00 98.25 189 THR A N 1
ATOM 1478 C CA . THR A 1 189 ? 5.384 7.113 4.925 1.00 98.25 189 THR A CA 1
ATOM 1479 C C . THR A 1 189 ? 6.001 7.542 3.597 1.00 98.25 189 THR A C 1
ATOM 1481 O O . THR A 1 189 ? 6.918 6.886 3.098 1.00 98.25 189 THR A O 1
ATOM 1484 N N . HIS A 1 190 ? 5.554 8.674 3.060 1.00 98.44 190 HIS A N 1
ATOM 1485 C CA . HIS A 1 190 ? 6.183 9.309 1.906 1.00 98.44 190 HIS A CA 1
ATOM 1486 C C . HIS A 1 190 ? 6.020 10.826 1.978 1.00 98.44 190 HIS A C 1
ATOM 1488 O O . HIS A 1 190 ? 4.936 11.330 2.274 1.00 98.44 190 HIS A O 1
ATOM 1494 N N . GLU A 1 191 ? 7.078 11.572 1.658 1.00 98.38 191 GLU A N 1
ATOM 1495 C CA . GLU A 1 191 ? 7.014 13.041 1.636 1.00 98.38 191 GLU A CA 1
ATOM 1496 C C . GLU A 1 191 ? 6.022 13.598 0.600 1.00 98.38 191 GLU A C 1
ATOM 1498 O O . GLU A 1 191 ? 5.525 14.711 0.765 1.00 98.38 191 GLU A O 1
ATOM 1503 N N . GLY A 1 192 ? 5.674 12.795 -0.413 1.00 97.12 192 GLY A N 1
ATOM 1504 C CA . GLY A 1 192 ? 4.916 13.206 -1.591 1.00 97.12 192 GLY A CA 1
ATOM 1505 C C . GLY A 1 192 ? 5.783 13.912 -2.633 1.00 97.12 192 GLY A C 1
ATOM 1506 O O . GLY A 1 192 ? 6.999 14.038 -2.487 1.00 97.12 192 GLY A O 1
ATOM 1507 N N . ASN A 1 193 ? 5.137 14.392 -3.692 1.00 95.25 193 ASN A N 1
ATOM 1508 C CA . ASN A 1 193 ? 5.779 15.159 -4.765 1.00 95.25 193 ASN A CA 1
ATOM 1509 C C . ASN A 1 193 ? 6.078 16.627 -4.383 1.00 95.25 193 ASN A C 1
ATOM 1511 O O . ASN A 1 193 ? 6.800 17.314 -5.104 1.00 95.25 193 ASN A O 1
ATOM 1515 N N . ARG A 1 194 ? 5.516 17.126 -3.270 1.00 95.00 194 ARG A N 1
ATOM 1516 C CA . ARG A 1 194 ? 5.687 18.505 -2.764 1.00 95.00 194 ARG A CA 1
ATOM 1517 C C . ARG A 1 194 ? 5.881 18.526 -1.242 1.00 95.00 194 ARG A C 1
ATOM 1519 O O . ARG A 1 194 ? 4.957 18.918 -0.523 1.00 95.00 194 ARG A O 1
ATOM 1526 N N . PRO A 1 195 ? 7.052 18.104 -0.739 1.00 96.50 195 PRO A N 1
ATOM 1527 C CA . PRO A 1 195 ? 7.281 17.907 0.694 1.00 96.50 195 PRO A CA 1
ATOM 1528 C C . PRO A 1 195 ? 6.989 19.144 1.550 1.00 96.50 195 PRO A C 1
ATOM 1530 O O . PRO A 1 195 ? 6.303 19.035 2.563 1.00 96.50 195 PRO A O 1
ATOM 1533 N N . ASP A 1 196 ? 7.435 20.319 1.098 1.00 95.31 196 ASP A N 1
ATOM 1534 C CA . ASP A 1 196 ? 7.332 21.585 1.840 1.00 95.31 196 ASP A CA 1
ATOM 1535 C C . ASP A 1 196 ? 5.896 22.136 1.940 1.00 95.31 196 ASP A C 1
ATOM 1537 O O . ASP A 1 196 ? 5.616 23.008 2.761 1.00 95.31 196 ASP A O 1
ATOM 1541 N N . GLU A 1 197 ? 4.979 21.649 1.099 1.00 93.94 197 GLU A N 1
ATOM 1542 C CA . GLU A 1 197 ? 3.577 22.092 1.053 1.00 93.94 197 GLU A CA 1
ATOM 1543 C C . GLU A 1 197 ? 2.629 21.153 1.825 1.00 93.94 197 GLU A C 1
ATOM 1545 O O . GLU A 1 197 ? 1.432 21.430 1.927 1.00 93.94 197 GLU A O 1
ATOM 1550 N N . ASN A 1 198 ? 3.132 20.029 2.344 1.00 97.25 198 ASN A N 1
ATOM 1551 C CA . ASN A 1 198 ? 2.325 18.939 2.890 1.00 97.25 198 ASN A CA 1
ATOM 1552 C C . ASN A 1 198 ? 2.790 18.561 4.300 1.00 97.25 198 ASN A C 1
ATOM 1554 O O . ASN A 1 198 ? 3.986 18.537 4.578 1.00 97.25 198 ASN A O 1
ATOM 1558 N N . ALA A 1 199 ? 1.845 18.211 5.176 1.00 97.81 199 ALA A N 1
ATOM 1559 C CA . ALA A 1 199 ? 2.164 17.747 6.521 1.00 97.81 199 ALA A CA 1
ATOM 1560 C C . ALA A 1 199 ? 3.035 16.479 6.490 1.00 97.81 199 ALA A C 1
ATOM 1562 O O . ALA A 1 199 ? 2.798 15.546 5.711 1.00 97.81 199 ALA A O 1
ATOM 1563 N N . GLN A 1 200 ? 4.011 16.422 7.391 1.00 98.56 200 GLN A N 1
ATOM 1564 C CA . GLN A 1 200 ? 4.953 15.319 7.539 1.00 98.56 200 GLN A CA 1
ATOM 1565 C C . GLN A 1 200 ? 4.875 14.708 8.936 1.00 98.56 200 GLN A C 1
ATOM 1567 O O . GLN A 1 200 ? 4.486 15.342 9.917 1.00 98.56 200 GLN A O 1
ATOM 1572 N N . VAL A 1 201 ? 5.277 13.442 9.059 1.00 98.19 201 VAL A N 1
ATOM 1573 C CA . VAL A 1 201 ? 5.161 12.708 10.332 1.00 98.19 201 VAL A CA 1
ATOM 1574 C C . VAL A 1 201 ? 6.068 13.244 11.442 1.00 98.19 201 VAL A C 1
ATOM 1576 O O . VAL A 1 201 ? 5.848 12.922 12.607 1.00 98.19 201 VAL A O 1
ATOM 1579 N N . TRP A 1 202 ? 7.073 14.055 11.106 1.00 97.75 202 TRP A N 1
ATOM 1580 C CA . TRP A 1 202 ? 7.945 14.736 12.068 1.00 97.75 202 TRP A CA 1
ATOM 1581 C C . TRP A 1 202 ? 7.458 16.135 12.459 1.00 97.75 202 TRP A C 1
ATOM 1583 O O . TRP A 1 202 ? 8.059 16.752 13.341 1.00 97.75 202 TRP A O 1
ATOM 1593 N N . ASP A 1 203 ? 6.379 16.636 11.856 1.00 98.19 203 ASP A N 1
ATOM 1594 C CA . ASP A 1 203 ? 5.819 17.930 12.229 1.00 98.19 203 ASP A CA 1
ATOM 1595 C C . ASP A 1 203 ? 5.321 17.898 13.674 1.00 98.19 203 ASP A C 1
ATOM 1597 O O . ASP A 1 203 ? 4.760 16.903 14.140 1.00 98.19 203 ASP A O 1
ATOM 1601 N N . ALA A 1 204 ? 5.469 19.014 14.392 1.00 97.25 204 ALA A N 1
ATOM 1602 C CA . ALA A 1 204 ? 5.142 19.090 15.818 1.00 97.25 204 ALA A CA 1
ATOM 1603 C C . ALA A 1 204 ? 3.689 18.677 16.137 1.00 97.25 204 ALA A C 1
ATOM 1605 O O . ALA A 1 204 ? 3.428 18.112 17.199 1.00 97.25 204 ALA A O 1
ATOM 1606 N N . GLY A 1 205 ? 2.753 18.930 15.213 1.00 95.56 205 GLY A N 1
ATOM 1607 C CA . GLY A 1 205 ? 1.347 18.541 15.345 1.00 95.56 205 GLY A CA 1
ATOM 1608 C C . GLY A 1 205 ? 1.055 17.059 15.069 1.00 95.56 205 GLY A C 1
ATOM 1609 O O . GLY A 1 205 ? 0.019 16.569 15.509 1.00 95.56 205 GLY A O 1
ATOM 1610 N N . ALA A 1 206 ? 1.946 16.342 14.375 1.00 97.69 206 ALA A N 1
ATOM 1611 C CA . ALA A 1 206 ? 1.754 14.947 13.967 1.00 97.69 206 ALA A CA 1
ATOM 1612 C C . ALA A 1 206 ? 2.627 13.965 14.767 1.00 97.69 206 ALA A C 1
ATOM 1614 O O . ALA A 1 206 ? 2.170 12.877 15.131 1.00 97.69 206 ALA A O 1
ATOM 1615 N N . ALA A 1 207 ? 3.865 14.353 15.085 1.00 98.25 207 ALA A N 1
ATOM 1616 C CA . ALA A 1 207 ? 4.883 13.461 15.632 1.00 98.25 207 ALA A CA 1
ATOM 1617 C C . ALA A 1 207 ? 4.454 12.689 16.893 1.00 98.25 207 ALA A C 1
ATOM 1619 O O . ALA A 1 207 ? 4.669 11.475 16.927 1.00 98.25 207 ALA A O 1
ATOM 1620 N N . PRO A 1 208 ? 3.802 13.293 17.912 1.00 96.75 208 PRO A N 1
ATOM 1621 C CA . PRO A 1 208 ? 3.388 12.543 19.099 1.00 96.75 208 PRO A CA 1
ATOM 1622 C C . PRO A 1 208 ? 2.401 11.412 18.781 1.00 96.75 208 PRO A C 1
ATOM 1624 O O . PRO A 1 208 ? 2.552 10.294 19.279 1.00 96.75 208 PRO A O 1
ATOM 1627 N N . ALA A 1 209 ? 1.416 11.684 17.919 1.00 96.06 209 ALA A N 1
ATOM 1628 C CA . ALA A 1 209 ? 0.424 10.696 17.511 1.00 96.06 209 ALA A CA 1
ATOM 1629 C C . ALA A 1 209 ? 1.056 9.610 16.628 1.00 96.06 209 ALA A C 1
ATOM 1631 O O . ALA A 1 209 ? 0.803 8.425 16.845 1.00 96.06 209 ALA A O 1
ATOM 1632 N N . PHE A 1 210 ? 1.941 9.985 15.699 1.00 97.81 210 PHE A N 1
ATOM 1633 C CA . PHE A 1 210 ? 2.665 9.020 14.873 1.00 97.81 210 PHE A CA 1
ATOM 1634 C C . PHE A 1 210 ? 3.563 8.095 15.708 1.00 97.81 210 PHE A C 1
ATOM 1636 O O . PHE A 1 210 ? 3.539 6.881 15.518 1.00 97.81 210 PHE A O 1
ATOM 1643 N N . VAL A 1 211 ? 4.289 8.622 16.702 1.00 97.50 211 VAL A N 1
ATOM 1644 C CA . VAL A 1 211 ? 5.091 7.800 17.626 1.00 97.50 211 VAL A CA 1
ATOM 1645 C C . VAL A 1 211 ? 4.212 6.782 18.351 1.00 97.50 211 VAL A C 1
ATOM 1647 O O . VAL A 1 211 ? 4.576 5.606 18.406 1.00 97.50 211 VAL A O 1
ATOM 1650 N N . GLN A 1 212 ? 3.042 7.184 18.853 1.00 95.62 212 GLN A N 1
ATOM 1651 C CA . GLN A 1 212 ? 2.120 6.233 19.474 1.00 95.62 212 GLN A CA 1
ATOM 1652 C C . GLN A 1 212 ? 1.672 5.151 18.482 1.00 95.62 212 GLN A C 1
ATOM 1654 O O . GLN A 1 212 ? 1.686 3.967 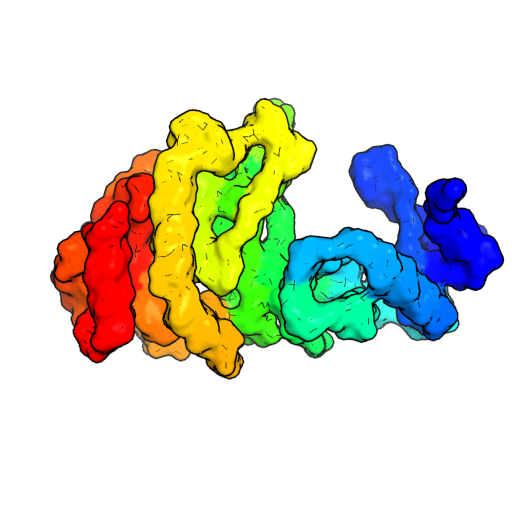18.819 1.00 95.62 212 GLN A O 1
ATOM 1659 N N . GLN A 1 213 ? 1.372 5.526 17.238 1.00 96.25 213 GLN A N 1
ATOM 1660 C CA . GLN A 1 213 ? 0.999 4.571 16.195 1.00 96.25 213 GLN A CA 1
ATOM 1661 C C . GLN A 1 213 ? 2.112 3.574 15.857 1.00 96.25 213 GLN A C 1
ATOM 1663 O O . GLN A 1 213 ? 1.858 2.374 15.745 1.00 96.25 213 GLN A O 1
ATOM 1668 N N . THR A 1 214 ? 3.369 4.015 15.790 1.00 97.81 214 THR A N 1
ATOM 1669 C CA . THR A 1 214 ? 4.500 3.096 15.575 1.00 97.81 214 THR A CA 1
ATOM 1670 C C . THR A 1 214 ? 4.686 2.104 16.727 1.00 97.81 214 THR A C 1
ATOM 1672 O O . THR A 1 214 ? 5.096 0.965 16.495 1.00 97.81 214 THR A O 1
ATOM 1675 N N . ARG A 1 215 ? 4.332 2.474 17.969 1.00 98.12 215 ARG A N 1
ATOM 1676 C CA . ARG A 1 215 ? 4.326 1.533 19.102 1.00 98.12 215 ARG A CA 1
ATOM 1677 C C . ARG A 1 215 ? 3.254 0.466 18.922 1.00 98.12 215 ARG A C 1
ATOM 1679 O O . ARG A 1 215 ? 3.568 -0.707 19.084 1.00 98.12 215 ARG A O 1
ATOM 1686 N N . VAL A 1 216 ? 2.040 0.841 18.512 1.00 98.25 216 VAL A N 1
ATOM 1687 C CA . VAL A 1 216 ? 0.980 -0.126 18.174 1.00 98.25 216 VAL A CA 1
ATOM 1688 C C . VAL A 1 216 ? 1.439 -1.049 17.040 1.00 98.25 216 VAL A C 1
ATOM 1690 O O . VAL A 1 216 ? 1.329 -2.270 17.156 1.00 98.25 216 VAL A O 1
ATOM 1693 N N . PHE A 1 217 ? 2.047 -0.495 15.983 1.00 98.44 217 PHE A N 1
ATOM 1694 C CA . PHE A 1 217 ? 2.606 -1.286 14.883 1.00 98.44 217 PHE A CA 1
ATOM 1695 C C . PHE A 1 217 ? 3.642 -2.306 15.377 1.00 98.44 217 PHE A C 1
ATOM 1697 O O . PHE A 1 217 ? 3.628 -3.457 14.930 1.00 98.44 217 PHE A O 1
ATOM 1704 N N . ARG A 1 218 ? 4.509 -1.913 16.317 1.00 98.19 218 ARG A N 1
ATOM 1705 C CA . ARG A 1 218 ? 5.498 -2.796 16.947 1.00 98.19 218 ARG A CA 1
ATOM 1706 C C . ARG A 1 218 ? 4.845 -3.886 17.798 1.00 98.19 218 ARG A C 1
ATOM 1708 O O . ARG A 1 218 ? 5.232 -5.042 17.664 1.00 98.19 218 ARG A O 1
ATOM 1715 N N . GLU A 1 219 ? 3.864 -3.554 18.639 1.00 98.00 219 GLU A N 1
ATOM 1716 C CA . GLU A 1 219 ? 3.167 -4.548 19.475 1.00 98.00 219 GLU A CA 1
ATOM 1717 C C . GLU A 1 219 ? 2.473 -5.627 18.630 1.00 98.00 219 GLU A C 1
ATOM 1719 O O . GLU A 1 219 ? 2.430 -6.793 19.019 1.00 98.00 219 GLU A O 1
ATOM 1724 N N . LEU A 1 220 ? 1.985 -5.264 17.440 1.00 98.12 220 LEU A N 1
ATOM 1725 C CA . LEU A 1 220 ? 1.360 -6.185 16.487 1.00 98.12 220 LEU A CA 1
ATOM 1726 C C . LEU A 1 220 ? 2.357 -7.057 15.704 1.00 98.12 220 LEU A C 1
ATOM 1728 O O . LEU A 1 220 ? 1.914 -7.925 14.954 1.00 98.12 220 LEU A O 1
ATOM 1732 N N . ALA A 1 221 ? 3.676 -6.870 15.843 1.00 97.75 221 ALA A N 1
ATOM 1733 C CA . ALA A 1 221 ? 4.666 -7.563 15.012 1.00 97.75 221 ALA A CA 1
ATOM 1734 C C . ALA A 1 221 ? 4.546 -9.104 15.018 1.00 97.75 221 ALA A C 1
ATOM 1736 O O . ALA A 1 221 ? 4.554 -9.675 13.926 1.00 97.75 221 ALA A O 1
ATOM 1737 N N . PRO A 1 222 ? 4.355 -9.796 16.164 1.00 96.44 222 PRO A N 1
ATOM 1738 C CA . PRO A 1 222 ? 4.191 -11.252 16.163 1.00 96.44 222 PRO A CA 1
ATOM 1739 C C . PRO A 1 222 ? 2.926 -11.713 15.427 1.00 96.44 222 PRO A C 1
ATOM 1741 O O . PRO A 1 222 ? 2.962 -12.695 14.693 1.00 96.44 222 PRO A O 1
ATOM 1744 N N . TYR A 1 223 ? 1.817 -10.982 15.587 1.00 97.94 223 TYR A N 1
ATOM 1745 C CA . TYR A 1 223 ? 0.568 -11.275 14.880 1.00 97.94 223 TYR A CA 1
ATOM 1746 C C . TYR A 1 223 ? 0.714 -11.043 13.379 1.00 97.94 223 TYR A C 1
ATOM 1748 O O . TYR A 1 223 ? 0.397 -11.918 12.581 1.00 97.94 223 TYR A O 1
ATOM 1756 N N . ARG A 1 224 ? 1.270 -9.889 12.996 1.00 97.81 224 ARG A N 1
ATOM 1757 C CA . ARG A 1 224 ? 1.519 -9.529 11.600 1.00 97.81 224 ARG A CA 1
ATOM 1758 C C . ARG A 1 224 ? 2.403 -10.555 10.898 1.00 97.81 224 ARG A C 1
ATOM 1760 O O . ARG A 1 224 ? 2.116 -10.886 9.757 1.00 97.81 224 ARG A O 1
ATOM 1767 N N . ALA A 1 225 ? 3.433 -11.076 11.566 1.00 96.94 225 ALA A N 1
ATOM 1768 C CA . ALA A 1 225 ? 4.274 -12.131 11.004 1.00 96.94 225 ALA A CA 1
ATOM 1769 C C . ALA A 1 225 ? 3.463 -13.395 10.668 1.00 96.94 225 ALA A C 1
ATOM 1771 O O . ALA A 1 225 ? 3.644 -13.961 9.596 1.00 96.94 225 ALA A O 1
ATOM 1772 N N . GLY A 1 226 ? 2.528 -13.792 11.541 1.00 97.25 226 GLY A N 1
ATOM 1773 C CA . GLY A 1 226 ? 1.600 -14.892 11.266 1.00 97.25 226 GLY A CA 1
ATOM 1774 C C . GLY A 1 226 ? 0.650 -14.594 10.105 1.00 97.25 226 GLY A C 1
ATOM 1775 O O . GLY A 1 226 ? 0.465 -15.442 9.243 1.00 97.25 226 GLY A O 1
ATOM 1776 N N . VAL A 1 227 ? 0.106 -13.374 10.039 1.00 97.00 227 VAL A N 1
ATOM 1777 C CA . VAL A 1 227 ? -0.782 -12.938 8.945 1.00 97.00 227 VAL A CA 1
ATOM 1778 C C . VAL A 1 227 ? -0.066 -12.917 7.593 1.00 97.00 227 VAL A C 1
ATOM 1780 O O . VAL A 1 227 ? -0.645 -13.322 6.596 1.00 97.00 227 VAL A O 1
ATOM 1783 N N . VAL A 1 228 ? 1.185 -12.455 7.547 1.00 95.25 228 VAL A N 1
ATOM 1784 C CA . VAL A 1 228 ? 1.988 -12.401 6.312 1.00 95.25 228 VAL A CA 1
ATOM 1785 C C . VAL A 1 228 ? 2.422 -13.797 5.847 1.00 95.25 228 VAL A C 1
ATOM 1787 O O . VAL A 1 228 ? 2.660 -13.988 4.660 1.00 95.25 228 VAL A O 1
ATOM 1790 N N . ALA A 1 229 ? 2.528 -14.763 6.763 1.00 94.38 229 ALA A N 1
ATOM 1791 C CA . ALA A 1 229 ? 2.854 -16.153 6.448 1.00 94.38 229 ALA A CA 1
ATOM 1792 C C . ALA A 1 229 ? 1.630 -17.005 6.053 1.00 94.38 229 ALA A C 1
ATOM 1794 O O . ALA A 1 229 ? 1.802 -18.177 5.724 1.00 94.38 229 ALA A O 1
ATOM 1795 N N . ASP A 1 230 ? 0.419 -16.448 6.125 1.00 91.62 230 ASP A N 1
ATOM 1796 C CA . ASP A 1 230 ? -0.825 -17.111 5.725 1.00 91.62 230 ASP A CA 1
ATOM 1797 C C . ASP A 1 230 ? -0.957 -17.153 4.187 1.00 91.62 230 ASP A C 1
ATOM 1799 O O . ASP A 1 230 ? -0.410 -16.313 3.472 1.00 91.62 230 ASP A O 1
ATOM 1803 N N . ASP A 1 231 ? -1.720 -18.117 3.674 1.00 87.25 231 ASP A N 1
ATOM 1804 C CA . ASP A 1 231 ? -2.031 -18.260 2.246 1.00 87.25 231 ASP A CA 1
ATOM 1805 C C . ASP A 1 231 ? -3.097 -17.251 1.775 1.00 87.25 231 ASP A C 1
ATOM 1807 O O . ASP A 1 231 ? -3.327 -17.081 0.573 1.00 87.25 231 ASP A O 1
ATOM 1811 N N . LEU A 1 232 ? -3.770 -16.577 2.714 1.00 93.56 232 LEU A N 1
ATOM 1812 C CA . LEU A 1 232 ? -4.732 -15.511 2.440 1.00 93.56 232 LEU A CA 1
ATOM 1813 C C . LEU A 1 232 ? -4.082 -14.119 2.490 1.00 93.56 232 LEU A C 1
ATOM 1815 O O . LEU A 1 232 ? -3.153 -13.899 3.267 1.00 93.56 232 LEU A O 1
ATOM 1819 N N . PRO A 1 233 ? -4.623 -13.129 1.751 1.00 95.06 233 PRO A N 1
ATOM 1820 C CA . PRO A 1 233 ? -4.153 -11.751 1.830 1.00 95.06 233 PRO A CA 1
ATOM 1821 C C . PRO A 1 233 ? -4.140 -11.212 3.261 1.00 95.06 233 PRO A C 1
ATOM 1823 O O . PRO A 1 233 ? -5.020 -11.527 4.071 1.00 95.06 233 PRO A O 1
ATOM 1826 N N . ALA A 1 234 ? -3.168 -10.351 3.566 1.00 96.62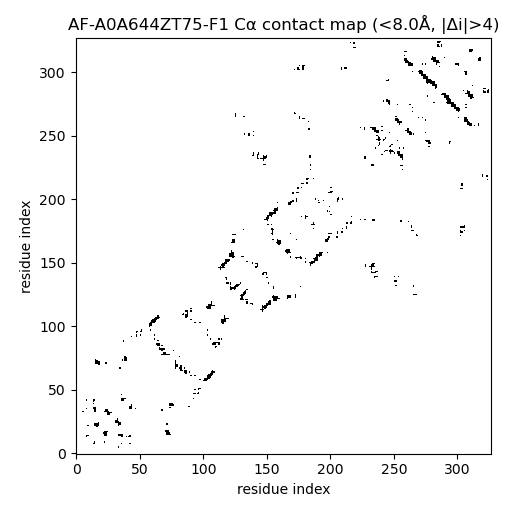 234 ALA A N 1
ATOM 1827 C CA . ALA A 1 234 ? -3.055 -9.753 4.893 1.00 96.62 234 ALA A CA 1
ATOM 1828 C C . ALA A 1 234 ? -4.258 -8.857 5.230 1.00 96.62 234 ALA A C 1
ATOM 1830 O O . ALA A 1 234 ? -4.710 -8.819 6.374 1.00 96.62 234 ALA A O 1
ATOM 1831 N N . ILE A 1 235 ? -4.783 -8.156 4.223 1.00 96.81 235 ILE A N 1
ATOM 1832 C CA . ILE A 1 235 ? -6.000 -7.348 4.297 1.00 96.81 235 ILE A CA 1
ATOM 1833 C C . ILE A 1 235 ? -7.088 -8.057 3.502 1.00 96.81 235 ILE A C 1
ATOM 1835 O O . ILE A 1 235 ? -6.943 -8.294 2.304 1.00 96.81 235 ILE A O 1
ATOM 1839 N N . ARG A 1 236 ? -8.173 -8.414 4.185 1.00 96.75 236 ARG A N 1
ATOM 1840 C CA . ARG A 1 236 ? -9.237 -9.264 3.655 1.00 96.75 236 ARG A CA 1
ATOM 1841 C C . ARG A 1 236 ? -10.536 -8.494 3.647 1.00 96.75 236 ARG A C 1
ATOM 1843 O O . ARG A 1 236 ? -10.972 -7.989 4.683 1.00 96.75 236 ARG A O 1
ATOM 1850 N N . HIS A 1 237 ? -11.199 -8.452 2.501 1.00 97.50 237 HIS A N 1
ATOM 1851 C CA . HIS A 1 237 ? -12.574 -7.983 2.478 1.00 97.50 237 HIS A CA 1
ATOM 1852 C C . HIS A 1 237 ? -13.425 -8.862 3.400 1.00 97.50 237 HIS A C 1
ATOM 1854 O O . HIS A 1 237 ? -13.292 -10.084 3.407 1.00 97.50 237 HIS A O 1
ATOM 1860 N N . CYS A 1 238 ? -14.335 -8.253 4.164 1.00 97.56 238 CYS A N 1
ATOM 1861 C CA . CYS A 1 238 ? -15.205 -8.978 5.086 1.00 97.56 238 CYS A CA 1
ATOM 1862 C C . CYS A 1 238 ? -15.980 -10.155 4.472 1.00 97.56 238 CYS A C 1
ATOM 1864 O O . CYS A 1 238 ? -16.270 -11.097 5.202 1.00 97.56 238 CYS A O 1
ATOM 1866 N N . TRP A 1 239 ? -16.295 -10.176 3.171 1.00 96.19 239 TRP A N 1
ATOM 1867 C CA . TRP A 1 239 ? -16.970 -11.334 2.574 1.00 96.19 239 TRP A CA 1
ATOM 1868 C C . TRP A 1 239 ? -16.085 -12.586 2.482 1.00 96.19 239 TRP A C 1
ATOM 1870 O O . TRP A 1 239 ? -16.635 -13.676 2.362 1.00 96.19 239 TRP A O 1
ATOM 1880 N N . VAL A 1 240 ? -14.756 -12.456 2.586 1.00 94.56 240 VAL A N 1
ATOM 1881 C CA . VAL A 1 240 ? -13.825 -13.596 2.679 1.00 94.56 240 VAL A CA 1
ATOM 1882 C C . VAL A 1 240 ? -13.988 -14.315 4.022 1.00 94.56 240 VAL A C 1
ATOM 1884 O O . VAL A 1 240 ? -14.013 -15.540 4.067 1.00 94.56 240 VAL A O 1
ATOM 1887 N N . GLU A 1 241 ? -14.148 -13.557 5.109 1.00 95.00 241 GLU A N 1
ATOM 1888 C CA . GLU A 1 241 ? -14.194 -14.087 6.481 1.00 95.00 241 GLU A CA 1
ATOM 1889 C C . GLU A 1 241 ? -15.617 -14.393 6.967 1.00 95.00 241 GLU A C 1
ATOM 1891 O O . GLU A 1 241 ? -15.850 -15.330 7.729 1.00 95.00 241 GLU A O 1
ATOM 1896 N N . VAL A 1 242 ? -16.591 -13.571 6.571 1.00 96.69 242 VAL A N 1
ATOM 1897 C CA . VAL A 1 242 ? -17.969 -13.599 7.087 1.00 96.69 242 VAL A CA 1
ATOM 1898 C C . VAL A 1 242 ? -18.992 -13.388 5.961 1.00 96.69 242 VAL A C 1
ATOM 1900 O O . VAL A 1 242 ? -19.767 -12.422 5.993 1.00 96.69 242 VAL A O 1
ATOM 1903 N N . PRO A 1 243 ? -19.017 -14.268 4.942 1.00 96.94 243 PRO A N 1
ATOM 1904 C CA . PRO A 1 243 ? -19.883 -14.117 3.775 1.00 96.94 243 PRO A CA 1
ATOM 1905 C C . PRO A 1 243 ? -21.368 -14.012 4.155 1.00 96.94 243 PRO A C 1
ATOM 1907 O O . PRO A 1 243 ? -21.841 -14.645 5.097 1.00 96.94 243 PRO A O 1
ATOM 1910 N N . GLY A 1 244 ? -22.120 -13.203 3.404 1.00 96.81 244 GLY A N 1
ATOM 1911 C CA . GLY A 1 244 ? -23.572 -13.033 3.571 1.00 96.81 244 GLY A CA 1
ATOM 1912 C C . GLY A 1 244 ? -24.013 -12.063 4.678 1.00 96.81 244 GLY A C 1
ATOM 1913 O O . GLY A 1 244 ? -25.193 -11.714 4.732 1.00 96.81 244 GLY A O 1
ATOM 1914 N N . THR A 1 245 ? -23.090 -11.590 5.518 1.00 98.00 245 THR A N 1
ATOM 1915 C CA . THR A 1 245 ? -23.363 -10.608 6.584 1.00 98.00 245 THR A CA 1
ATOM 1916 C C . THR A 1 245 ? -23.449 -9.171 6.054 1.00 98.00 245 THR A C 1
ATOM 1918 O O . THR A 1 245 ? -23.053 -8.894 4.925 1.00 98.00 245 THR A O 1
ATOM 1921 N N . GLU A 1 246 ? -23.931 -8.227 6.869 1.00 97.56 246 GLU A N 1
ATOM 1922 C CA . GLU A 1 246 ? -23.867 -6.793 6.531 1.00 97.56 246 GLU A CA 1
ATOM 1923 C C . GLU A 1 246 ? -22.417 -6.306 6.378 1.00 97.56 246 GLU A C 1
ATOM 1925 O O . GLU A 1 246 ? -22.105 -5.561 5.455 1.00 97.56 246 GLU A O 1
ATOM 1930 N N . ALA A 1 247 ? -21.499 -6.801 7.217 1.00 97.88 247 ALA A N 1
ATOM 1931 C CA . ALA A 1 247 ? -20.071 -6.501 7.110 1.00 97.88 247 ALA A CA 1
ATOM 1932 C C . ALA A 1 247 ? -19.507 -6.877 5.730 1.00 97.88 247 ALA A C 1
ATOM 1934 O O . ALA A 1 247 ? -18.715 -6.138 5.157 1.00 97.88 247 ALA A O 1
ATOM 1935 N N . ALA A 1 248 ? -19.953 -8.004 5.167 1.00 97.62 248 ALA A N 1
ATO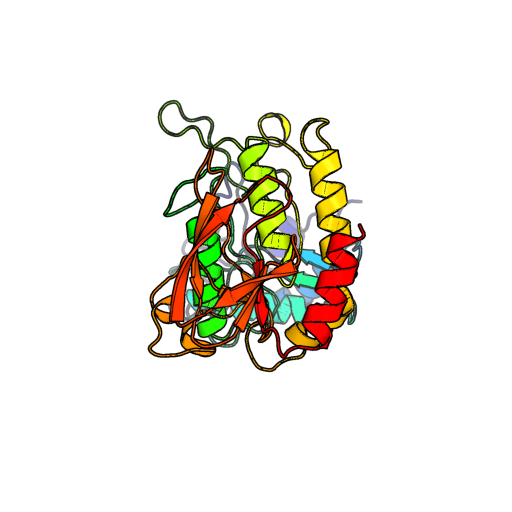M 1936 C CA . ALA A 1 248 ? -19.538 -8.488 3.853 1.00 97.62 248 ALA A CA 1
ATOM 1937 C C . ALA A 1 248 ? -19.984 -7.605 2.673 1.00 97.62 248 ALA A C 1
ATOM 1939 O O . ALA A 1 248 ? -19.483 -7.806 1.571 1.00 97.62 248 ALA A O 1
ATOM 1940 N N . ARG A 1 249 ? -20.900 -6.649 2.879 1.00 97.38 249 ARG A N 1
ATOM 1941 C CA . ARG A 1 249 ? -21.408 -5.740 1.834 1.00 97.38 249 ARG A CA 1
ATOM 1942 C C . ARG A 1 249 ? -20.704 -4.383 1.805 1.00 97.38 249 ARG A C 1
ATOM 1944 O O . ARG A 1 249 ? -21.074 -3.546 0.989 1.00 97.38 249 ARG A O 1
ATOM 1951 N N . ARG A 1 250 ? -19.760 -4.141 2.718 1.00 97.25 250 ARG A N 1
ATOM 1952 C CA . ARG A 1 250 ? -19.088 -2.847 2.875 1.00 97.25 250 ARG A CA 1
ATOM 1953 C C . ARG A 1 250 ? -17.656 -2.918 2.368 1.00 97.25 250 ARG A C 1
ATOM 1955 O O . ARG A 1 250 ? -16.911 -3.797 2.789 1.00 97.25 250 ARG A O 1
ATOM 1962 N N . ASP A 1 251 ? -17.279 -1.922 1.576 1.00 96.94 251 ASP A N 1
ATOM 1963 C CA . ASP A 1 251 ? -15.905 -1.707 1.102 1.00 96.94 251 ASP A CA 1
ATOM 1964 C C . ASP A 1 251 ? -15.102 -0.767 2.023 1.00 96.94 251 ASP A C 1
ATOM 1966 O O . ASP A 1 251 ? -13.929 -0.491 1.789 1.00 96.94 251 ASP A O 1
ATOM 1970 N N . ASP A 1 252 ? -15.735 -0.257 3.086 1.00 97.44 252 ASP A N 1
ATOM 1971 C CA . ASP A 1 252 ? -15.138 0.707 4.017 1.00 97.44 252 ASP A CA 1
ATOM 1972 C C . ASP A 1 252 ? -14.469 0.046 5.239 1.00 97.44 252 ASP A C 1
ATOM 1974 O O . ASP A 1 252 ? -13.815 0.731 6.025 1.00 97.44 252 ASP A O 1
ATOM 1978 N N . GLN A 1 253 ? -14.620 -1.269 5.421 1.00 98.38 253 GLN A N 1
ATOM 1979 C CA . GLN A 1 253 ? -14.102 -2.033 6.558 1.00 98.38 253 GLN A CA 1
ATOM 1980 C C . GLN A 1 253 ? -13.570 -3.394 6.112 1.00 98.38 253 GLN A C 1
ATOM 1982 O O . GLN A 1 253 ? -14.009 -3.963 5.115 1.00 98.38 253 GLN A O 1
ATOM 1987 N N . TYR A 1 254 ? -12.614 -3.928 6.862 1.00 98.62 254 TYR A N 1
ATOM 1988 C CA . TYR A 1 254 ? -11.886 -5.119 6.453 1.00 98.62 254 TYR A CA 1
ATOM 1989 C C . TYR A 1 254 ? -11.347 -5.898 7.645 1.00 98.62 254 TYR A C 1
ATOM 1991 O O . TYR A 1 254 ? -11.294 -5.411 8.772 1.00 98.62 254 TYR A O 1
ATOM 1999 N N . PHE A 1 255 ? -10.917 -7.120 7.377 1.00 98.44 255 PHE A N 1
ATOM 2000 C CA . PHE A 1 255 ? -10.212 -7.961 8.325 1.00 98.44 255 PHE A CA 1
ATOM 2001 C C . PHE A 1 255 ? -8.701 -7.862 8.104 1.00 98.44 255 PHE A C 1
ATOM 2003 O O . PHE A 1 255 ? -8.216 -8.131 7.004 1.00 98.44 255 PHE A O 1
ATOM 2010 N N . PHE A 1 256 ? -7.951 -7.449 9.127 1.00 98.31 256 PHE A N 1
ATOM 2011 C CA . PHE A 1 256 ? -6.495 -7.573 9.137 1.00 98.31 256 PHE A CA 1
ATOM 2012 C C . PHE A 1 256 ? -6.130 -8.941 9.704 1.00 98.31 256 PHE A C 1
ATOM 2014 O O . PHE A 1 256 ? -6.201 -9.145 10.920 1.00 98.31 256 PHE A O 1
ATOM 2021 N N . GLY A 1 257 ? -5.785 -9.885 8.828 1.00 96.44 257 GLY A N 1
ATOM 2022 C CA . GLY A 1 257 ? -5.805 -11.311 9.157 1.00 96.44 257 GLY A CA 1
ATOM 2023 C C . GLY A 1 257 ? -7.186 -11.765 9.660 1.00 96.44 257 GLY A C 1
ATOM 2024 O O . GLY A 1 257 ? -8.167 -11.050 9.486 1.00 96.44 257 GLY A O 1
ATOM 2025 N N . PRO A 1 258 ? -7.301 -12.922 10.324 1.00 95.31 258 PRO A N 1
ATOM 2026 C CA . PRO A 1 258 ? -8.600 -13.441 10.768 1.00 95.31 258 PRO A CA 1
ATOM 2027 C C . PRO A 1 258 ? -9.158 -12.759 12.036 1.00 95.31 258 PRO A C 1
ATOM 2029 O O . PRO A 1 258 ? -10.340 -12.914 12.361 1.00 95.31 258 PRO A O 1
ATOM 2032 N N . SER A 1 259 ? -8.322 -12.029 12.785 1.00 96.00 259 SER A N 1
ATOM 2033 C CA . SER A 1 259 ? -8.631 -11.657 14.173 1.00 96.00 259 SER A CA 1
ATOM 2034 C C . SER A 1 259 ? -9.176 -10.244 14.360 1.00 96.00 259 SER A C 1
ATOM 2036 O O . SER A 1 259 ? -9.999 -10.033 15.254 1.00 96.00 259 SER A O 1
ATOM 2038 N N . PHE A 1 260 ? -8.721 -9.275 13.560 1.00 98.56 260 PHE A N 1
ATOM 2039 C CA . PHE A 1 260 ? -9.043 -7.860 13.760 1.00 98.56 260 PHE A CA 1
ATOM 2040 C C . PHE A 1 260 ? -9.941 -7.322 12.649 1.00 98.56 260 PHE A C 1
ATOM 2042 O O . PHE A 1 260 ? -9.543 -7.305 11.489 1.00 98.56 260 PHE A O 1
ATOM 2049 N N . LEU A 1 261 ? -11.124 -6.829 13.014 1.00 98.81 261 LEU A N 1
ATOM 2050 C CA . LEU A 1 261 ? -12.006 -6.065 12.138 1.00 98.81 261 LEU A CA 1
ATOM 2051 C C . LEU A 1 261 ? -11.658 -4.578 12.260 1.00 98.81 261 LEU A C 1
ATOM 2053 O O . LEU A 1 261 ? -11.806 -3.989 13.332 1.00 98.81 261 LEU A O 1
ATOM 2057 N N . VAL A 1 262 ? -11.201 -3.983 11.166 1.00 98.81 262 VAL A N 1
ATOM 2058 C CA . VAL A 1 262 ? -10.690 -2.614 11.078 1.00 98.81 262 VAL A CA 1
ATOM 2059 C C . VAL A 1 262 ? -11.632 -1.783 10.218 1.00 98.81 262 VAL A C 1
ATOM 2061 O O . VAL A 1 262 ? -12.039 -2.193 9.133 1.00 98.81 262 VAL A O 1
ATOM 2064 N N . ALA A 1 263 ? -11.965 -0.594 10.702 1.00 98.50 263 ALA A N 1
ATOM 2065 C CA . ALA A 1 263 ? -12.917 0.311 10.079 1.00 98.50 263 ALA A CA 1
ATOM 2066 C C . ALA A 1 263 ? -12.311 1.729 10.025 1.00 98.50 263 ALA A C 1
ATOM 2068 O O . ALA A 1 263 ? -12.587 2.547 10.907 1.00 98.50 263 ALA A O 1
ATOM 2069 N N . PRO A 1 264 ? -11.445 2.028 9.034 1.00 98.00 264 PRO A N 1
ATOM 2070 C CA . PRO A 1 264 ? -10.763 3.319 8.938 1.00 98.00 264 PRO A CA 1
ATOM 2071 C C . PRO A 1 264 ? -11.738 4.495 8.834 1.00 98.00 264 PRO A C 1
ATOM 2073 O O . PRO A 1 264 ? -12.827 4.371 8.269 1.00 98.00 264 PRO A O 1
ATOM 2076 N N . VAL A 1 265 ? -11.344 5.658 9.356 1.00 97.88 265 VAL A N 1
ATOM 2077 C CA . VAL A 1 265 ? -12.062 6.915 9.104 1.00 97.88 265 VAL A CA 1
ATOM 2078 C C . VAL A 1 265 ? -11.630 7.447 7.745 1.00 97.88 265 VAL A C 1
ATOM 2080 O O . VAL A 1 265 ? -10.451 7.723 7.555 1.00 97.88 265 VAL A O 1
ATOM 2083 N N . LEU A 1 266 ? -12.587 7.577 6.828 1.00 97.00 266 LEU A N 1
ATOM 2084 C CA . LEU A 1 266 ? -12.365 7.958 5.429 1.00 97.00 266 LEU A CA 1
ATOM 2085 C C . LEU A 1 266 ? -12.927 9.352 5.096 1.00 97.00 266 LEU A C 1
ATOM 2087 O O . LEU A 1 266 ? -13.035 9.706 3.929 1.00 97.00 266 LEU A O 1
ATOM 2091 N N . GLU A 1 267 ? -13.288 10.136 6.113 1.00 96.50 267 GLU A N 1
ATOM 2092 C CA . GLU A 1 267 ? -13.875 11.472 5.972 1.00 96.50 267 GLU A CA 1
ATOM 2093 C C . GLU A 1 267 ? -13.265 12.453 6.996 1.00 96.50 267 GLU A C 1
ATOM 2095 O O . GLU A 1 267 ? -12.964 12.042 8.126 1.00 96.50 267 GLU A O 1
ATOM 2100 N N . PRO A 1 268 ? -13.123 13.749 6.650 1.00 96.44 268 PRO A N 1
ATOM 2101 C CA . PRO A 1 268 ? -12.533 14.759 7.528 1.00 96.44 268 PRO A CA 1
ATOM 2102 C C . PRO A 1 268 ? -13.446 15.127 8.704 1.00 96.44 268 PRO A C 1
ATOM 2104 O O . PRO A 1 268 ? -14.672 15.154 8.585 1.00 96.44 268 PRO A O 1
ATOM 2107 N N . GLY A 1 269 ? -12.856 15.475 9.848 1.00 96.44 269 GLY A N 1
ATOM 2108 C CA . GLY A 1 269 ? -13.563 15.976 11.029 1.00 96.44 269 GLY A CA 1
ATOM 2109 C C . GLY A 1 269 ? -14.426 14.939 11.757 1.00 96.44 269 GLY A C 1
ATOM 2110 O O . GLY A 1 269 ? -15.181 15.285 12.674 1.00 96.44 269 GLY A O 1
ATOM 2111 N N . VAL A 1 270 ? -14.342 13.662 11.380 1.00 94.81 270 VAL A N 1
ATOM 2112 C CA . VAL A 1 270 ? -15.177 12.604 11.953 1.00 94.81 270 VAL A CA 1
ATOM 2113 C C . VAL A 1 270 ? -14.636 12.156 13.311 1.00 94.81 270 VAL A C 1
ATOM 2115 O O . VAL A 1 270 ? -13.502 11.700 13.449 1.00 94.81 270 VAL A O 1
ATOM 2118 N N . THR A 1 271 ? -15.494 12.227 14.333 1.00 94.06 271 THR A N 1
ATOM 2119 C CA . THR A 1 271 ? -15.188 11.807 15.717 1.00 94.06 271 THR A CA 1
ATOM 2120 C C . THR A 1 271 ? -15.903 10.523 16.141 1.00 94.06 271 THR A C 1
ATOM 2122 O O . THR A 1 271 ? -15.718 10.044 17.263 1.00 94.06 271 THR A O 1
ATOM 2125 N N . GLY A 1 272 ? -16.705 9.934 15.253 1.00 95.38 272 GLY A N 1
ATOM 2126 C CA . GLY A 1 272 ? -17.354 8.647 15.464 1.00 95.38 272 GLY A CA 1
ATOM 2127 C C . GLY A 1 272 ? -17.840 8.035 14.157 1.00 95.38 272 GLY A C 1
ATOM 2128 O O . GLY A 1 272 ? -18.291 8.752 13.267 1.00 95.38 272 GLY A O 1
ATOM 2129 N N . ARG A 1 273 ? -17.750 6.711 14.056 1.00 95.88 273 ARG A N 1
ATOM 2130 C CA . ARG A 1 273 ? -17.970 5.947 12.824 1.00 95.88 273 ARG A CA 1
ATOM 2131 C C . ARG A 1 273 ? -18.909 4.781 13.099 1.00 95.88 273 ARG A C 1
ATOM 2133 O O . ARG A 1 273 ? -18.857 4.176 14.171 1.00 95.88 273 ARG A O 1
ATOM 2140 N N . GLU A 1 274 ? -19.762 4.474 12.132 1.00 98.12 274 GLU A N 1
ATOM 2141 C CA . GLU A 1 274 ? -20.555 3.248 12.143 1.00 98.12 274 GLU A CA 1
ATOM 2142 C C . GLU A 1 274 ? -19.711 2.060 11.691 1.00 98.12 274 GLU A C 1
ATOM 2144 O O . GLU A 1 274 ? -18.924 2.192 10.763 1.00 98.12 274 GLU A O 1
ATOM 2149 N N . VAL A 1 275 ? -19.862 0.907 12.334 1.00 98.62 275 VAL A N 1
ATOM 2150 C CA . VAL A 1 275 ? -19.150 -0.330 12.000 1.00 98.62 275 VAL A CA 1
ATOM 2151 C C . VAL A 1 275 ? -20.157 -1.468 11.981 1.00 98.62 275 VAL A C 1
ATOM 2153 O O . VAL A 1 275 ? -20.884 -1.666 12.955 1.00 98.62 275 VAL A O 1
ATOM 2156 N N . ALA A 1 276 ? -20.209 -2.214 10.879 1.00 98.75 276 ALA A N 1
ATOM 2157 C CA . ALA A 1 276 ? -21.014 -3.423 10.793 1.00 98.75 276 ALA A CA 1
ATOM 2158 C C . ALA A 1 276 ? -20.246 -4.578 11.444 1.00 98.75 276 ALA A C 1
ATOM 2160 O O . ALA A 1 276 ? -19.280 -5.091 10.880 1.00 98.75 276 ALA A O 1
ATOM 2161 N N . LEU A 1 277 ? -20.665 -4.979 12.643 1.00 98.75 277 LEU A N 1
ATOM 2162 C CA . LEU A 1 277 ? -20.092 -6.120 13.345 1.00 98.75 277 LEU A CA 1
ATOM 2163 C C . LEU A 1 277 ? -20.803 -7.398 12.877 1.00 98.75 277 LEU A C 1
ATOM 2165 O O . LEU A 1 277 ? -22.022 -7.498 13.035 1.00 98.75 277 LEU A O 1
ATOM 2169 N N . PRO A 1 278 ? -20.091 -8.392 12.320 1.00 98.19 278 PRO A N 1
ATOM 2170 C CA . PRO A 1 278 ? -20.699 -9.670 11.951 1.00 98.19 278 PRO A CA 1
ATOM 2171 C C . PRO A 1 278 ? -21.082 -10.480 13.208 1.00 98.19 278 PRO A C 1
ATOM 2173 O O . PRO A 1 278 ? -20.686 -10.102 14.316 1.00 98.19 278 PRO A O 1
ATOM 2176 N N . PRO A 1 279 ? -21.846 -11.582 13.084 1.00 97.94 279 PRO A N 1
ATOM 2177 C CA . PRO A 1 279 ? -22.254 -12.398 14.229 1.00 97.94 279 PRO A CA 1
ATOM 2178 C C . PRO A 1 279 ? -21.079 -12.802 15.134 1.00 97.94 279 PRO A C 1
ATOM 2180 O O . PRO A 1 279 ? -20.015 -13.195 14.651 1.00 97.94 279 PRO A O 1
ATOM 2183 N N . GLY A 1 280 ? -21.275 -12.696 16.451 1.00 96.81 280 GLY A N 1
ATOM 2184 C CA . GLY A 1 280 ? -20.255 -12.984 17.466 1.00 96.81 280 GLY A CA 1
ATOM 2185 C C . GLY A 1 280 ? -20.217 -11.948 18.590 1.00 96.81 280 GLY A C 1
ATOM 2186 O O . GLY A 1 280 ? -21.112 -11.109 18.712 1.00 96.81 280 GLY A O 1
ATOM 2187 N N . ARG A 1 281 ? -19.172 -12.009 19.421 1.00 98.19 281 ARG A N 1
ATOM 2188 C CA . ARG A 1 281 ? -18.859 -10.995 20.439 1.00 98.19 281 ARG A CA 1
ATOM 2189 C C . ARG A 1 281 ? -17.571 -10.287 20.053 1.00 98.19 281 ARG A C 1
ATOM 2191 O O . ARG A 1 281 ? -16.568 -10.938 19.773 1.00 98.19 281 ARG A O 1
ATOM 2198 N N . TRP A 1 282 ? -17.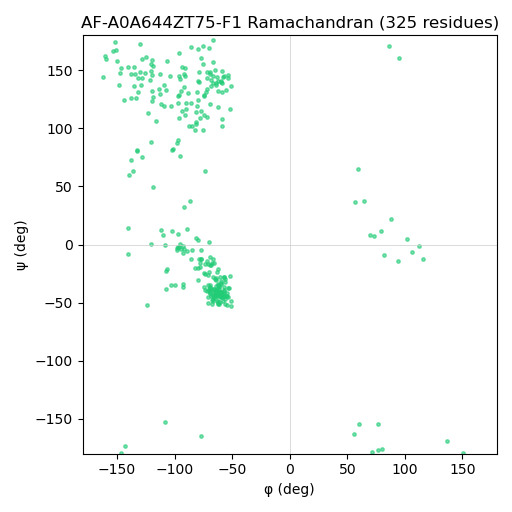609 -8.964 20.060 1.00 98.62 282 TRP A N 1
ATOM 2199 C CA . TRP A 1 282 ? -16.518 -8.118 19.592 1.00 98.62 282 TRP A CA 1
ATOM 2200 C C . TRP A 1 282 ? -16.050 -7.199 20.703 1.00 98.62 282 TRP A C 1
ATOM 2202 O O . TRP A 1 282 ? -16.863 -6.685 21.462 1.00 98.62 282 TRP A O 1
ATOM 2212 N N . VAL A 1 283 ? -14.746 -6.973 20.786 1.00 98.75 283 VAL A N 1
ATOM 2213 C CA . VAL A 1 283 ? -14.133 -6.116 21.802 1.00 98.75 283 VAL A CA 1
ATOM 2214 C C . VAL A 1 283 ? -13.415 -4.974 21.103 1.00 98.75 283 VAL A C 1
ATOM 2216 O O . VAL A 1 283 ? -12.545 -5.215 20.265 1.00 98.75 283 VAL A O 1
ATOM 2219 N N . LEU A 1 284 ? -13.771 -3.733 21.438 1.00 98.62 284 LEU A N 1
ATOM 2220 C CA . LEU A 1 284 ? -13.100 -2.543 20.918 1.00 98.62 284 LEU A CA 1
ATOM 2221 C C . LEU A 1 284 ? -11.687 -2.462 21.510 1.00 98.62 284 LEU A C 1
ATOM 2223 O O . LEU A 1 284 ? -11.523 -2.374 22.728 1.00 98.62 284 LEU A O 1
ATOM 2227 N N . VAL A 1 285 ? -10.662 -2.460 20.652 1.00 98.44 285 VAL A N 1
ATOM 2228 C CA . VAL A 1 285 ? -9.257 -2.628 21.063 1.00 98.44 285 VAL A CA 1
ATOM 2229 C C . VAL A 1 285 ? -8.833 -1.612 22.127 1.00 98.44 285 VAL A C 1
ATOM 2231 O O . VAL A 1 285 ? -8.172 -1.979 23.100 1.00 98.44 285 VAL A O 1
ATOM 2234 N N . TRP A 1 286 ? -9.242 -0.355 21.973 1.00 97.06 286 TRP A N 1
ATOM 2235 C CA . TRP A 1 286 ? -8.751 0.777 22.769 1.00 97.06 286 TRP A CA 1
ATOM 2236 C C . TRP A 1 286 ? -9.394 0.896 24.146 1.00 97.06 286 TRP A C 1
ATOM 2238 O O . TRP A 1 286 ? -8.752 1.358 25.082 1.00 97.06 286 TRP A O 1
ATOM 2248 N N . THR A 1 287 ? -10.652 0.479 24.289 1.00 97.00 287 THR A N 1
ATOM 2249 C CA . THR A 1 287 ? -11.404 0.616 25.547 1.00 97.00 287 THR A CA 1
ATOM 2250 C C . THR A 1 287 ? -11.599 -0.719 26.257 1.00 97.00 287 THR A C 1
ATOM 2252 O O . THR A 1 287 ? -11.787 -0.742 27.470 1.00 97.00 287 THR A O 1
ATOM 2255 N N . GLY A 1 288 ? -11.533 -1.835 25.525 1.00 97.62 288 GLY A N 1
ATOM 2256 C CA . GLY A 1 288 ? -11.924 -3.152 26.023 1.00 97.62 288 GLY A CA 1
ATOM 2257 C C . GLY A 1 288 ? -13.439 -3.328 26.152 1.00 97.62 288 GLY A C 1
ATOM 2258 O O . GLY A 1 288 ? -13.879 -4.326 26.713 1.00 97.62 288 GLY A O 1
ATOM 2259 N N . GLU A 1 289 ? -14.235 -2.372 25.669 1.00 98.12 289 GLU A N 1
ATOM 2260 C CA . GLU A 1 289 ? -15.693 -2.460 25.687 1.00 98.12 289 GLU A CA 1
ATOM 2261 C C . GLU A 1 289 ? -16.177 -3.557 24.737 1.00 98.12 289 GLU A C 1
ATOM 2263 O O . GLU A 1 289 ? -15.695 -3.678 23.607 1.00 98.12 289 GLU A O 1
ATOM 2268 N N . GLU A 1 290 ? -17.140 -4.349 25.205 1.00 98.31 290 GLU A N 1
ATOM 2269 C CA . GLU A 1 290 ? -17.719 -5.442 24.438 1.00 98.31 290 GLU A CA 1
ATOM 2270 C C . GLU A 1 290 ? -18.999 -5.030 23.713 1.00 98.31 290 GLU A C 1
ATOM 2272 O O . GLU A 1 290 ? -19.863 -4.342 24.255 1.00 98.31 290 GLU A O 1
ATOM 2277 N N . TYR A 1 291 ? -19.158 -5.550 22.503 1.00 98.56 291 TYR A N 1
ATOM 2278 C CA . TYR A 1 291 ? -20.291 -5.321 21.628 1.00 98.56 291 TYR A CA 1
ATOM 2279 C C . TYR A 1 291 ? -20.840 -6.661 21.132 1.00 98.56 291 TYR A C 1
ATOM 2281 O O . TYR A 1 291 ? -20.095 -7.562 20.732 1.00 98.56 291 TYR A O 1
ATOM 2289 N N . ALA A 1 292 ? -22.167 -6.786 21.126 1.00 98.25 292 ALA A N 1
ATOM 2290 C CA . ALA A 1 292 ? -22.833 -7.864 20.407 1.00 98.25 292 ALA A CA 1
ATOM 2291 C C . ALA A 1 292 ? -22.734 -7.606 18.896 1.00 98.25 292 ALA A C 1
ATOM 2293 O O . ALA A 1 292 ? -22.978 -6.484 18.446 1.00 98.25 292 ALA A O 1
ATOM 2294 N N . GLY A 1 293 ? -22.379 -8.642 18.140 1.00 98.06 293 GLY A N 1
ATOM 2295 C CA . GLY A 1 293 ? -22.338 -8.624 16.684 1.00 98.06 293 GLY A CA 1
ATOM 2296 C C . GLY A 1 293 ? -23.717 -8.728 16.029 1.00 98.06 293 GLY A C 1
ATOM 2297 O O . GLY A 1 293 ? -24.747 -8.552 16.678 1.00 98.06 293 GLY A O 1
ATOM 2298 N N . ASP A 1 294 ? -23.702 -9.029 14.732 1.00 97.50 294 ASP A N 1
ATOM 2299 C CA . ASP A 1 294 ? -24.871 -9.072 13.840 1.00 97.50 294 ASP A CA 1
ATOM 2300 C C . ASP A 1 294 ? -25.661 -7.753 13.808 1.00 97.50 294 ASP A C 1
ATOM 2302 O O . ASP A 1 294 ? -26.891 -7.712 13.784 1.00 97.50 294 ASP A O 1
ATOM 2306 N N . ARG A 1 295 ? -24.931 -6.634 13.882 1.00 97.69 295 ARG A N 1
ATOM 2307 C CA . ARG A 1 295 ? -25.514 -5.293 13.911 1.00 97.69 295 ARG A CA 1
ATOM 2308 C C . ARG A 1 295 ? -24.512 -4.219 13.522 1.00 97.69 295 ARG A C 1
ATOM 2310 O O . ARG A 1 295 ? -23.302 -4.406 13.613 1.00 97.69 295 ARG A O 1
ATOM 2317 N N . VAL A 1 296 ? -25.038 -3.052 13.177 1.00 98.56 296 VAL A N 1
ATOM 2318 C CA . VAL A 1 296 ? -24.245 -1.831 13.037 1.00 98.56 296 VAL A CA 1
ATOM 2319 C C . VAL A 1 296 ? -24.166 -1.129 14.390 1.00 98.56 296 VAL A C 1
ATOM 2321 O O . VAL A 1 296 ? -25.183 -0.941 15.062 1.00 98.56 296 VAL A O 1
ATOM 2324 N N . VAL A 1 297 ? -22.956 -0.756 14.801 1.00 98.31 297 VAL A N 1
ATOM 2325 C CA . VAL A 1 297 ? -22.696 0.022 16.020 1.00 98.31 297 VAL A CA 1
ATOM 2326 C C . VAL A 1 297 ? -22.017 1.332 15.654 1.00 98.31 297 VAL A C 1
ATOM 2328 O O . VAL A 1 297 ? -21.213 1.369 14.729 1.00 98.31 297 VAL A O 1
ATOM 2331 N N . ARG A 1 298 ? -22.303 2.409 16.386 1.00 97.94 298 ARG A N 1
ATOM 2332 C CA . ARG A 1 298 ? -21.579 3.676 16.250 1.00 97.94 298 ARG A CA 1
ATOM 2333 C C . ARG A 1 298 ? -20.600 3.813 17.406 1.00 97.94 298 ARG A C 1
ATOM 2335 O O . ARG A 1 298 ? -21.029 3.869 18.554 1.00 97.94 298 ARG A O 1
ATOM 2342 N N . VAL A 1 299 ? -19.308 3.897 17.103 1.00 97.62 299 VAL A N 1
ATOM 2343 C CA . VAL A 1 299 ? -18.250 4.045 18.113 1.00 97.62 299 VAL A CA 1
ATOM 2344 C C . VAL A 1 299 ? -17.484 5.342 17.934 1.00 97.62 299 VAL A C 1
ATOM 2346 O O . VAL A 1 299 ? -17.407 5.899 16.837 1.00 97.62 299 VAL A O 1
ATOM 2349 N N . ARG A 1 300 ? -16.921 5.839 19.035 1.00 96.25 300 ARG A N 1
ATOM 2350 C CA . ARG A 1 300 ? -16.046 7.010 19.017 1.00 96.25 300 ARG A CA 1
ATOM 2351 C C . ARG A 1 300 ? -14.758 6.673 18.263 1.00 96.25 300 ARG A C 1
ATOM 2353 O O . ARG A 1 300 ? -14.199 5.599 18.449 1.00 96.25 300 ARG A O 1
ATOM 2360 N N . SER A 1 301 ? -14.291 7.611 17.450 1.00 94.50 301 SER A N 1
ATOM 2361 C CA . SER A 1 301 ? -13.065 7.502 16.664 1.00 94.50 301 SER A CA 1
ATOM 2362 C C . SER A 1 301 ? -12.246 8.775 16.828 1.00 94.50 301 SER A C 1
ATOM 2364 O O . SER A 1 301 ? -12.315 9.694 16.012 1.00 94.50 301 SER A O 1
ATOM 2366 N N . LEU A 1 302 ? -11.511 8.869 17.933 1.00 94.19 302 LEU A N 1
ATOM 2367 C CA . LEU A 1 302 ? -10.544 9.949 18.123 1.00 94.19 302 LEU A CA 1
ATOM 2368 C C . LEU A 1 302 ? -9.282 9.675 17.306 1.00 94.19 302 LEU A C 1
ATOM 2370 O O . LEU A 1 302 ? -9.023 8.532 16.926 1.00 94.19 302 LEU A O 1
ATOM 2374 N N . ILE A 1 303 ? -8.491 10.716 17.056 1.00 95.50 303 ILE A N 1
ATOM 2375 C CA . ILE A 1 303 ? -7.141 10.536 16.521 1.00 95.50 303 ILE A CA 1
ATOM 2376 C C . ILE A 1 303 ? -6.337 9.668 17.499 1.00 95.50 303 ILE A C 1
ATOM 2378 O O . ILE A 1 303 ? -6.357 9.901 18.708 1.00 95.50 303 ILE A O 1
ATOM 2382 N N . GLY A 1 304 ? -5.671 8.641 16.983 1.00 94.50 304 GLY A N 1
ATOM 2383 C CA . GLY A 1 304 ? -4.964 7.620 17.752 1.00 94.50 304 GLY A CA 1
ATOM 2384 C C . GLY A 1 304 ? -5.777 6.356 18.050 1.00 94.50 304 GLY A C 1
ATOM 2385 O O . GLY A 1 304 ? -5.191 5.359 18.461 1.00 94.50 304 GLY A O 1
ATOM 2386 N N . GLN A 1 305 ? -7.102 6.372 17.865 1.00 95.62 305 GLN A N 1
ATOM 2387 C CA . GLN A 1 305 ? -8.005 5.283 18.273 1.00 95.62 305 GLN A CA 1
ATOM 2388 C C . GLN A 1 305 ? -9.047 4.975 17.177 1.00 95.62 305 GLN A C 1
ATOM 2390 O O . GLN A 1 305 ? -10.247 5.169 17.400 1.00 95.62 305 GLN A O 1
ATOM 2395 N N . PRO A 1 306 ? -8.616 4.528 15.980 1.00 96.81 306 PRO A N 1
ATOM 2396 C CA . PRO A 1 306 ? -9.522 4.192 14.882 1.00 96.81 306 PRO A CA 1
ATOM 2397 C C . PRO A 1 306 ? -10.395 2.985 15.260 1.00 96.81 306 PRO A C 1
ATOM 2399 O O . PRO A 1 306 ? -9.931 2.129 16.001 1.00 96.81 306 PRO A O 1
ATOM 2402 N N . PRO A 1 307 ? -11.628 2.824 14.763 1.00 98.19 307 PRO A N 1
ATOM 2403 C CA . PRO A 1 307 ? -12.470 1.680 15.099 1.00 98.19 307 PRO A CA 1
ATOM 2404 C C . PRO A 1 307 ? -11.810 0.352 14.711 1.00 98.19 307 PRO A C 1
ATOM 2406 O O . PRO A 1 307 ? -11.708 0.008 13.534 1.00 98.19 307 PRO A O 1
ATOM 2409 N N . VAL A 1 308 ? -11.358 -0.393 15.721 1.00 98.69 308 VAL A N 1
ATOM 2410 C CA . VAL A 1 308 ? -10.741 -1.710 15.556 1.00 98.69 308 VAL A CA 1
ATOM 2411 C C . VAL A 1 308 ? -11.261 -2.640 16.628 1.00 98.69 308 VAL A C 1
ATOM 2413 O O . VAL A 1 308 ? -11.171 -2.344 17.821 1.00 98.69 308 VAL A O 1
ATOM 2416 N N . PHE A 1 309 ? -11.784 -3.777 16.196 1.00 98.88 309 PHE A N 1
ATOM 2417 C CA . PHE A 1 309 ? -12.357 -4.786 17.066 1.00 98.88 309 PHE A CA 1
ATOM 2418 C C . PHE A 1 309 ? -11.623 -6.101 16.896 1.00 98.88 309 PHE A C 1
ATOM 2420 O O . PHE A 1 309 ? -11.171 -6.421 15.801 1.00 98.88 309 PHE A O 1
ATOM 2427 N N . HIS A 1 310 ? -11.565 -6.893 17.956 1.00 98.69 310 HIS A N 1
ATOM 2428 C CA . HIS A 1 310 ? -11.217 -8.304 17.851 1.00 98.69 310 HIS A CA 1
ATOM 2429 C C . HIS A 1 310 ? -12.354 -9.181 18.365 1.00 98.69 310 HIS A C 1
ATOM 2431 O O . HIS A 1 310 ? -13.198 -8.728 19.144 1.00 98.69 310 HIS A O 1
ATOM 2437 N N . ARG A 1 311 ? -12.371 -10.446 17.943 1.00 97.38 311 ARG A N 1
ATOM 2438 C CA . ARG A 1 311 ? -13.290 -11.453 18.491 1.00 97.38 311 ARG A CA 1
ATOM 2439 C C . ARG A 1 311 ? -12.984 -11.687 19.971 1.00 97.38 311 ARG A C 1
ATOM 2441 O O . ARG A 1 311 ? -11.814 -11.780 20.347 1.00 97.38 311 ARG A O 1
ATOM 2448 N N . ALA A 1 312 ? -14.008 -11.783 20.814 1.00 96.69 312 ALA A N 1
ATOM 2449 C CA . ALA A 1 312 ? -13.834 -11.964 22.258 1.00 96.69 312 ALA A CA 1
ATOM 2450 C C . ALA A 1 312 ? -13.169 -13.310 22.610 1.00 96.69 312 ALA A C 1
ATOM 2452 O O . ALA A 1 312 ? -12.459 -13.411 23.607 1.00 96.69 312 ALA A O 1
ATOM 2453 N N . GLU A 1 313 ? -13.386 -14.331 21.782 1.00 95.56 313 GLU A N 1
ATOM 2454 C CA . GLU A 1 313 ? -12.820 -15.672 21.917 1.00 95.56 313 GLU A CA 1
ATOM 2455 C C . GLU A 1 313 ? -11.357 -15.796 21.448 1.00 95.56 313 GLU A C 1
ATOM 2457 O O . GLU A 1 313 ? -10.705 -16.796 21.752 1.00 95.56 313 GLU A O 1
ATOM 2462 N N . ASP A 1 314 ? -10.816 -14.797 20.743 1.00 96.88 314 ASP A N 1
ATOM 2463 C CA . ASP A 1 314 ? -9.425 -14.810 20.286 1.00 96.88 314 ASP A CA 1
ATOM 2464 C C . ASP A 1 314 ? -8.481 -14.355 21.409 1.00 96.88 314 ASP A C 1
ATOM 2466 O O . ASP A 1 314 ? -8.287 -13.162 21.662 1.00 96.88 314 ASP A O 1
ATOM 2470 N N . ALA A 1 315 ? -7.877 -15.330 22.094 1.00 96.94 315 ALA A N 1
ATOM 2471 C CA . ALA A 1 315 ? -6.977 -15.085 23.218 1.00 96.94 315 ALA A CA 1
ATOM 2472 C C . ALA A 1 315 ? -5.716 -14.291 22.825 1.00 96.94 315 ALA A C 1
ATOM 2474 O O . ALA A 1 315 ? -5.248 -13.463 23.613 1.00 96.94 315 ALA A O 1
ATOM 2475 N N . THR A 1 316 ? -5.180 -14.508 21.618 1.00 96.06 316 THR A N 1
ATOM 2476 C CA . THR A 1 316 ? -3.986 -13.802 21.131 1.00 96.06 316 THR A CA 1
ATOM 2477 C C . THR A 1 316 ? -4.321 -12.341 20.843 1.00 96.06 316 THR A C 1
ATOM 2479 O O . THR A 1 316 ? -3.599 -11.441 21.283 1.00 96.06 316 THR A O 1
ATOM 2482 N N . ALA A 1 317 ? -5.446 -12.080 20.175 1.00 97.44 317 ALA A N 1
ATOM 2483 C CA . ALA A 1 317 ? -5.911 -10.722 19.917 1.00 97.44 317 ALA A CA 1
ATOM 2484 C C . ALA A 1 317 ? -6.304 -9.989 21.210 1.00 97.44 317 ALA A C 1
ATOM 2486 O O . ALA A 1 317 ? -5.968 -8.816 21.370 1.00 97.44 317 ALA A O 1
ATOM 2487 N N . ALA A 1 318 ? -6.923 -10.679 22.173 1.00 97.75 318 ALA A N 1
ATOM 2488 C CA . ALA A 1 318 ? -7.258 -10.115 23.480 1.00 97.75 318 ALA A CA 1
ATOM 2489 C C . ALA A 1 318 ? -6.013 -9.713 24.292 1.00 97.75 318 ALA A C 1
ATOM 2491 O O . ALA A 1 318 ? -6.005 -8.684 24.974 1.00 97.75 318 ALA A O 1
ATOM 2492 N N . ASP A 1 319 ? -4.942 -10.504 24.224 1.00 98.00 319 ASP A N 1
ATOM 2493 C CA . ASP A 1 319 ? -3.661 -10.190 24.856 1.00 98.00 319 ASP A CA 1
ATOM 2494 C C . ASP A 1 319 ? -2.958 -8.993 24.191 1.00 98.00 319 ASP A C 1
ATOM 2496 O O . ASP A 1 319 ? -2.534 -8.066 24.885 1.00 98.00 319 ASP A O 1
ATOM 2500 N N . LEU A 1 320 ? -2.929 -8.942 22.854 1.00 97.88 320 LEU A N 1
ATOM 2501 C CA . LEU A 1 320 ? -2.442 -7.777 22.102 1.00 97.88 320 LEU A CA 1
ATOM 2502 C C . LEU A 1 320 ? -3.244 -6.519 22.425 1.00 97.88 320 LEU A C 1
ATOM 2504 O O . LEU A 1 320 ? -2.671 -5.466 22.687 1.00 97.88 320 LEU A O 1
ATOM 2508 N N . SER A 1 321 ? -4.566 -6.642 22.474 1.00 98.06 321 SER A N 1
ATOM 2509 C CA . SER A 1 321 ? -5.467 -5.554 22.820 1.00 98.06 321 SER A CA 1
ATOM 2510 C C . SER A 1 321 ? -5.184 -5.008 24.227 1.00 98.06 321 SER A C 1
ATOM 2512 O O . SER A 1 321 ? -5.128 -3.793 24.409 1.00 98.06 321 SER A O 1
ATOM 2514 N N . ARG A 1 322 ? -4.905 -5.872 25.217 1.00 98.00 322 ARG A N 1
ATOM 2515 C CA . ARG A 1 322 ? -4.462 -5.437 26.557 1.00 98.00 322 ARG A CA 1
ATOM 2516 C C . ARG A 1 322 ? -3.125 -4.695 26.527 1.00 98.00 322 ARG A C 1
ATOM 2518 O O . ARG A 1 322 ? -3.014 -3.674 27.200 1.00 98.00 322 ARG A O 1
ATOM 2525 N N . ARG A 1 323 ? -2.137 -5.173 25.760 1.00 97.88 323 ARG A N 1
ATOM 2526 C CA . ARG A 1 323 ? -0.838 -4.487 25.604 1.00 97.88 323 ARG A CA 1
ATOM 2527 C C . ARG A 1 323 ? -0.986 -3.118 24.949 1.00 97.88 323 ARG A C 1
ATOM 2529 O O . ARG A 1 323 ? -0.420 -2.155 25.448 1.00 97.88 323 ARG A O 1
ATOM 2536 N N . ILE A 1 324 ? -1.793 -3.019 23.893 1.00 97.50 324 ILE A N 1
ATOM 2537 C CA . ILE A 1 324 ? -2.062 -1.760 23.184 1.00 97.50 324 ILE A CA 1
ATOM 2538 C C . ILE A 1 324 ? -2.688 -0.722 24.122 1.00 97.50 324 ILE A C 1
ATOM 2540 O O . ILE A 1 324 ? -2.282 0.435 24.101 1.00 97.50 324 ILE A O 1
ATOM 2544 N N . ARG A 1 325 ? -3.622 -1.125 24.995 1.00 96.19 325 ARG A N 1
ATOM 2545 C CA . ARG A 1 325 ? -4.210 -0.225 26.006 1.00 96.19 325 ARG A CA 1
ATOM 2546 C C . ARG A 1 325 ? -3.226 0.259 27.073 1.00 96.19 325 ARG A C 1
ATOM 2548 O O . ARG A 1 325 ? -3.551 1.198 27.793 1.00 96.19 325 ARG A O 1
ATOM 2555 N N . ALA A 1 326 ? -2.073 -0.391 27.211 1.00 96.06 326 ALA A N 1
ATOM 2556 C CA . ALA A 1 326 ? -1.056 -0.055 28.203 1.00 96.06 326 ALA A CA 1
ATOM 2557 C C . ALA A 1 326 ? 0.074 0.848 27.660 1.00 96.06 326 ALA A C 1
ATOM 2559 O O . ALA A 1 326 ? 0.966 1.192 28.436 1.00 96.06 326 ALA A O 1
ATOM 2560 N N . LEU A 1 327 ? 0.061 1.196 26.363 1.00 92.62 327 LEU A N 1
ATOM 2561 C CA . LEU A 1 327 ? 1.057 2.055 25.695 1.00 92.62 327 LEU A CA 1
ATOM 2562 C C . LEU A 1 327 ? 0.875 3.545 25.997 1.00 92.62 327 LEU A C 1
ATOM 2564 O O . LEU A 1 327 ? 1.907 4.209 26.244 1.00 92.62 327 LEU A O 1
#

InterPro domains:
  IPR000322 Glycoside hydrolase family 31, TIM barrel domain [PF01055] (4-212)
  IPR013780 Glycosyl hydrolase, all-beta [G3DSA:2.60.40.1180] (263-312)
  IPR017853 Glycoside hydrolase superfamily [SSF51445] (4-225)
  IPR048395 Glycosyl hydrolase family 31, C-terminal domain [PF21365] (232-312)
  IPR052990 Sulfoquinovosidase Glycosyl Hydrolase [PTHR46959] (2-325)

=== Feature glossary ===
Legend for the data blocks above and below:

— What the protein is —

The amino-acid sequence is the protein's primary structure: the linear order of residues from the N-terminus to the C-terminus, written in one-letter code. Everything else here — the 3D coordinates, the secondary structure, the domain annotations — is ultimately a consequence of this string.

Database cross-references. InterPro integrates a dozen domain/family signature databases into unified entries with residue-range hits. GO terms attach function/process/location labels with evidence codes. CATH codes position the fold in a four-level structural taxonomy. Organism is the NCBI-taxonomy species name.

— Where its atoms are —

The mmCIF block holds the 3D Cartesian coordinates of each backbone atom (N, Cα, C, O) in ångströms. mmCIF is the PDB's canonical archive format — a tagged-loop text representation of the atomic model.

The six renders are orthographic views along the three Cartesian axes in both directions. Representation (cartoon, sticks, or surface) and color scheme (sequence-rainbow or by-chain) vary across proteins so the training set covers all the common visualization conventions.

— Local backbone conformation —

Secondary structure is the local, repeating backbone conformation. DSSP classifies it into eight states by reading the hydrogen-bond network: three helix types (H, G, I), two β types (E, B), two non-regular types (T, S), and unstructured coil (-).

SS3 is a coarse helix/strand/coil call (letters a/b/c) made by the P-SEA algorithm from inter-Cα distances and dihedrals. It is less detailed than DSSP but needs only Cα positions.

Backbone dihedral angles. Every residue except chain termini has a φ (preceding-C → N → Cα → C) and a ψ (N → Cα → C → next-N). They are reported in degrees following the IUPAC sign convention. Secondary structure is essentially a statement about which (φ, ψ) basin each residue occupies.

— Global shape and packing —

The geometric summary reports three shape descriptors. Rg (radius of gyration) measures how spread out the Cα atoms are about their centre of mass; compact globular proteins have small Rg, elongated or unfolded ones large. Cα contacts (<8 Å, |i−j|>4) count long-range residue pairs in spatial proximity — high for tightly packed folds, near zero for rods or random coil. The bounding-box extents give the protein's footprint along x, y, z in Å.

Solvent accessibility: the surface area of each residue that a 1.4 Å water probe can touch, in Å². When only backbone atoms are present the absolute values are lower than full-atom SASA (side chains contribute most of the area) and are flagged as backbone-only.

Plot images: a contact map (which residues are close in 3D, as an N×N binary image), a Ramachandran scatter (backbone torsion angles, revealing secondary-structure composition at a glance), and — for AlphaFold structures — a PAE heatmap (pairwise prediction confidence).

— Structural neighborhood —

Foldseek's 3Di representation compresses backbone geometry into a per-residue letter drawn from a learned twenty-state alphabet. It captures the tertiary interaction pattern around each residue — which residues are packed against it in space, regardless of where they are in sequence.

Structural nearest neighbors (via Foldseek easy-search vs the PDB). Reported per hit: target PDB id, E-value, and alignment TM-score. A TM-score above ~0.5 is the conventional threshold for 'same fold'.

— Confidence and disorder —

pLDDT (predicted Local Distance Difference Test) is AlphaFold's per-residue confidence score, ranging from 0 to 100. Values above 90 indicate high confidence (typically well-packed cores); 70–90 is confident; 50–70 low confidence; below 50 usually means the region is disordered or the prediction is unreliable there. AlphaFold stores pLDDT in the mmCIF B-factor column.

For experimental (PDB) structures, the B-factor (temperature factor) quantifies the positional spread of each atom in the crystal — a combination of thermal vibration and static disorder — in units of Å². High B-factors mark flexible loops or poorly resolved regions; low B-factors mark the rigid, well-ordered core.

Predicted Aligned Error (PAE) is an AlphaFold confidence matrix: entry (i, j) is the expected error in the position of residue j, in ångströms, when the prediction is superimposed on the true structure at residue i. Low PAE within a block of residues means that block is internally rigid and well-predicted; high PAE between two blocks means their relative placement is uncertain even if each block individually is confident.